Protein AF-A0A955Y363-F1 (afdb_monomer_lite)

Foldseek 3Di:
DDDDPPDPDDDDDDPDPPDDDPDDPPPDPPPPVPPPDDDDDDDDDDDPPPPPPPPPDPCVVVVVVVVVVVVVVVVVVVVVVVVVVVVVVVVPPPPPFAKEFEAEVVFQKFKDFPRHTPDGPRDIDGDDPPDDPFGKIWTDDPQFDIDIDTRRDSHYYDYYYTHGDDPDPDPDPPPPPPDPDPDPPDPDDPDPDDDDDDDDPDPDPPPDPDPDDDPDPDDDDDPDPDDDDDDDDDPDDDDDDDDPPDDPPDDDDPDDDD

Radius of gyration: 44.75 Å; chains: 1; bounding box: 80×92×117 Å

Structure (mmCIF, N/CA/C/O backbone):
data_AF-A0A955Y363-F1
#
_entry.id   AF-A0A955Y363-F1
#
loop_
_atom_site.group_PDB
_atom_site.id
_atom_site.type_symbol
_atom_site.label_atom_id
_atom_site.label_alt_id
_atom_site.label_comp_id
_atom_site.label_asym_id
_atom_site.label_entity_id
_atom_site.label_seq_id
_atom_site.pdbx_PDB_ins_code
_atom_site.Cartn_x
_atom_site.Cartn_y
_atom_site.Cartn_z
_atom_site.occupancy
_atom_site.B_iso_or_equiv
_atom_site.auth_seq_id
_atom_site.auth_comp_id
_atom_site.auth_asym_id
_atom_site.auth_atom_id
_atom_site.pdbx_PDB_model_num
ATOM 1 N N . MET A 1 1 ? 12.695 39.733 -41.093 1.00 43.22 1 MET A N 1
ATOM 2 C CA . MET A 1 1 ? 11.699 39.152 -40.168 1.00 43.22 1 MET A CA 1
ATOM 3 C C . MET A 1 1 ? 10.411 38.994 -40.954 1.00 43.22 1 MET A C 1
ATOM 5 O O . MET A 1 1 ? 9.952 39.989 -41.497 1.00 43.22 1 MET A O 1
ATOM 9 N N . LYS A 1 2 ? 9.918 37.766 -41.151 1.00 36.78 2 LYS A N 1
ATOM 10 C CA . LYS A 1 2 ? 8.713 37.507 -41.955 1.00 36.78 2 LYS A CA 1
ATOM 11 C C . LYS A 1 2 ? 7.567 37.151 -41.005 1.00 36.78 2 LYS A C 1
ATOM 13 O O . LYS A 1 2 ? 7.695 36.194 -40.253 1.00 36.78 2 LYS A O 1
ATOM 18 N N . GLN A 1 3 ? 6.510 37.961 -41.006 1.00 39.28 3 GLN A N 1
ATOM 19 C CA . GLN A 1 3 ? 5.263 37.705 -40.279 1.00 39.28 3 GLN A CA 1
ATOM 20 C C . GLN A 1 3 ? 4.376 36.772 -41.107 1.00 39.28 3 GLN A C 1
ATOM 22 O O . GLN A 1 3 ? 4.271 36.944 -42.322 1.00 39.28 3 GLN A O 1
ATOM 27 N N . CYS A 1 4 ? 3.745 35.798 -40.453 1.00 44.41 4 CYS A N 1
ATOM 28 C CA . CYS A 1 4 ? 2.703 34.984 -41.067 1.00 44.41 4 CYS A CA 1
ATOM 29 C C . CYS A 1 4 ? 1.380 35.778 -41.021 1.00 44.41 4 CYS A C 1
ATOM 31 O O . CYS A 1 4 ? 0.991 36.204 -39.936 1.00 44.41 4 CYS A O 1
ATOM 33 N N . PRO A 1 5 ? 0.688 36.017 -42.149 1.00 51.94 5 PRO A N 1
ATOM 34 C CA . PRO A 1 5 ? -0.455 36.937 -42.205 1.00 51.94 5 PRO A CA 1
ATOM 35 C C . PRO A 1 5 ? -1.762 36.391 -41.601 1.00 51.94 5 PRO A C 1
ATOM 37 O O . PRO A 1 5 ? -2.770 37.089 -41.629 1.00 51.94 5 PRO A O 1
ATOM 40 N N . GLN A 1 6 ? -1.778 35.160 -41.085 1.00 49.53 6 GLN A N 1
ATOM 41 C CA . GLN A 1 6 ? -3.004 34.499 -40.613 1.00 49.53 6 GLN A CA 1
ATOM 42 C C . GLN A 1 6 ? -3.072 34.276 -39.098 1.00 49.53 6 GLN A C 1
ATOM 44 O O . GLN A 1 6 ? -4.169 34.100 -38.578 1.00 49.53 6 GLN A O 1
ATOM 49 N N . CYS A 1 7 ? -1.951 34.327 -38.375 1.00 51.06 7 CYS A N 1
ATOM 50 C CA . CYS A 1 7 ? -1.932 34.042 -36.940 1.00 51.06 7 CYS A CA 1
ATOM 51 C C . CYS A 1 7 ? -1.104 35.109 -36.224 1.00 51.06 7 CYS A C 1
ATOM 53 O O . CYS A 1 7 ? 0.125 35.116 -36.293 1.00 51.06 7 CYS A O 1
ATOM 55 N N . GLU A 1 8 ? -1.785 36.033 -35.554 1.00 46.38 8 GLU A N 1
ATOM 56 C CA . GLU A 1 8 ? -1.185 37.150 -34.822 1.00 46.38 8 GLU A CA 1
ATOM 57 C C . GLU A 1 8 ? -0.722 36.711 -33.419 1.00 46.38 8 GLU A C 1
ATOM 59 O O . GLU A 1 8 ? -1.067 37.311 -32.405 1.00 46.38 8 GLU A O 1
ATOM 64 N N . THR A 1 9 ? 0.058 35.629 -33.337 1.00 46.31 9 THR A N 1
ATOM 65 C CA . THR A 1 9 ? 0.699 35.191 -32.091 1.00 46.31 9 THR A CA 1
ATOM 66 C C . THR A 1 9 ? 2.200 35.007 -32.283 1.00 46.31 9 THR A C 1
ATOM 68 O O . THR A 1 9 ? 2.695 34.421 -33.246 1.00 46.31 9 THR A O 1
ATOM 71 N N . ARG A 1 10 ? 2.945 35.611 -31.356 1.00 47.25 10 ARG A N 1
ATOM 72 C CA . ARG A 1 10 ? 4.405 35.684 -31.328 1.00 47.25 10 ARG A CA 1
ATOM 73 C C . ARG A 1 10 ? 4.937 34.350 -30.791 1.00 47.25 10 ARG A C 1
ATOM 75 O O . ARG A 1 10 ? 4.657 34.016 -29.648 1.00 47.25 10 ARG A O 1
ATOM 82 N N . TYR A 1 11 ? 5.674 33.597 -31.604 1.00 46.88 11 TYR A N 1
ATOM 83 C CA . TYR A 1 11 ? 6.288 32.336 -31.180 1.00 46.88 11 TYR A CA 1
ATOM 84 C C . TYR A 1 11 ? 7.605 32.609 -30.441 1.00 46.88 11 TYR A C 1
ATOM 86 O O . TYR A 1 11 ? 8.626 32.873 -31.074 1.00 46.88 11 TYR A O 1
ATOM 94 N N . GLU A 1 12 ? 7.579 32.529 -29.114 1.00 45.22 12 GLU A N 1
ATOM 95 C CA . GLU A 1 12 ? 8.715 32.032 -28.334 1.00 45.22 12 GLU A CA 1
ATOM 96 C C . GLU A 1 12 ? 8.329 30.608 -27.885 1.00 45.22 12 GLU A C 1
ATOM 98 O O . GLU A 1 12 ? 7.291 30.396 -27.266 1.00 45.22 12 GLU A O 1
ATOM 103 N N . ASP A 1 13 ? 9.138 29.631 -28.293 1.00 46.81 13 ASP A N 1
ATOM 104 C CA . ASP A 1 13 ? 9.328 28.325 -27.641 1.00 46.81 13 ASP A CA 1
ATOM 105 C C . ASP A 1 13 ? 8.435 27.099 -27.911 1.00 46.81 13 ASP A C 1
ATOM 107 O O . ASP A 1 13 ? 8.682 26.058 -27.302 1.00 46.81 13 ASP A O 1
ATOM 111 N N . HIS A 1 14 ? 7.535 27.078 -28.900 1.00 43.09 14 HIS A N 1
ATOM 112 C CA . HIS A 1 14 ? 6.888 25.810 -29.303 1.00 43.09 14 HIS A CA 1
ATOM 113 C C . HIS A 1 14 ? 6.938 25.552 -30.813 1.00 43.09 14 HIS A C 1
ATOM 115 O O . HIS A 1 14 ? 6.124 26.062 -31.576 1.00 43.09 14 HIS A O 1
ATOM 121 N N . VAL A 1 15 ? 7.910 24.735 -31.237 1.00 46.06 15 VAL A N 1
ATOM 122 C CA . VAL A 1 15 ? 8.097 24.278 -32.630 1.00 46.06 15 VAL A CA 1
ATOM 123 C C . VAL A 1 15 ? 7.301 22.998 -32.942 1.00 46.06 15 VAL A C 1
ATOM 125 O O . VAL A 1 15 ? 7.126 22.662 -34.107 1.00 46.06 15 VAL A O 1
ATOM 128 N N . ASP A 1 16 ? 6.721 22.325 -31.946 1.00 47.22 16 ASP A N 1
ATOM 129 C CA . ASP A 1 16 ? 6.222 20.954 -32.141 1.00 47.22 16 ASP A CA 1
ATOM 130 C C . ASP A 1 16 ? 4.707 20.814 -32.368 1.00 47.22 16 ASP A C 1
ATOM 132 O O . ASP A 1 16 ? 4.195 19.698 -32.412 1.00 47.22 16 ASP A O 1
ATOM 136 N N . THR A 1 17 ? 3.964 21.907 -32.573 1.00 47.75 17 THR A N 1
ATOM 137 C CA . THR A 1 17 ? 2.488 21.839 -32.662 1.00 47.75 17 THR A CA 1
ATOM 138 C C . THR A 1 17 ? 1.889 22.411 -33.943 1.00 47.75 17 THR A C 1
ATOM 140 O O . THR A 1 17 ? 0.816 23.003 -33.911 1.00 47.75 17 THR A O 1
ATOM 143 N N . CYS A 1 18 ? 2.543 22.193 -35.086 1.00 46.34 18 CYS A N 1
ATOM 144 C CA . CYS A 1 18 ? 1.942 22.418 -36.408 1.00 46.34 18 CYS A CA 1
ATOM 145 C C . CYS A 1 18 ? 2.309 21.303 -37.403 1.00 46.34 18 CYS A C 1
ATOM 147 O O . CYS A 1 18 ? 2.864 21.581 -38.460 1.00 46.34 18 CYS A O 1
ATOM 149 N N . ILE A 1 19 ? 2.009 20.039 -37.085 1.00 48.97 19 ILE A N 1
ATOM 150 C CA . ILE A 1 19 ? 1.915 18.968 -38.095 1.00 48.97 19 ILE A CA 1
ATOM 151 C C . ILE A 1 19 ? 0.736 18.060 -37.719 1.00 48.97 19 ILE A C 1
ATOM 153 O O . ILE A 1 19 ? 0.913 16.980 -37.166 1.00 48.97 19 ILE A O 1
ATOM 157 N N . ALA A 1 20 ? -0.487 18.532 -37.957 1.00 45.97 20 ALA A N 1
ATOM 158 C CA . ALA A 1 20 ? -1.689 17.695 -37.868 1.00 45.97 20 ALA A CA 1
ATOM 159 C C . ALA A 1 20 ? -2.668 17.889 -39.035 1.00 45.97 20 ALA A C 1
ATOM 161 O O . ALA A 1 20 ? -3.617 17.123 -39.145 1.00 45.97 20 ALA A O 1
ATOM 162 N N . ASP A 1 21 ? -2.402 18.820 -39.951 1.00 46.28 21 ASP A N 1
ATOM 163 C CA . ASP A 1 21 ? -3.179 18.957 -41.177 1.00 46.28 21 ASP A CA 1
ATOM 164 C C . ASP A 1 21 ? -2.267 18.606 -42.350 1.00 46.28 21 ASP A C 1
ATOM 166 O O . ASP A 1 21 ? -1.268 19.278 -42.597 1.00 46.28 21 ASP A O 1
ATOM 170 N N . GLY A 1 22 ? -2.561 17.486 -43.011 1.00 50.38 22 GLY A N 1
ATOM 171 C CA . GLY A 1 22 ? -1.780 16.900 -44.102 1.00 50.38 22 GLY A CA 1
ATOM 172 C C . GLY A 1 22 ? -1.739 17.757 -45.367 1.00 50.38 22 GLY A C 1
ATOM 173 O O . GLY A 1 22 ? -2.283 17.372 -46.398 1.00 50.38 22 GLY A O 1
ATOM 174 N N . THR A 1 23 ? -1.084 18.910 -45.301 1.00 50.12 23 THR A N 1
ATOM 175 C CA . THR A 1 23 ? -0.714 19.717 -46.463 1.00 50.12 23 THR A CA 1
ATOM 176 C C . THR A 1 23 ? 0.724 19.415 -46.862 1.00 50.12 23 THR A C 1
ATOM 178 O O . THR A 1 23 ? 1.662 19.759 -46.142 1.00 50.12 23 THR A O 1
ATOM 181 N N . ASP A 1 24 ? 0.868 18.774 -48.023 1.00 43.28 24 ASP A N 1
ATOM 182 C CA . ASP A 1 24 ? 2.128 18.566 -48.735 1.00 43.28 24 ASP A CA 1
ATOM 183 C C . ASP A 1 24 ? 2.907 19.879 -48.880 1.00 43.28 24 ASP A C 1
ATOM 185 O O . ASP A 1 24 ? 2.405 20.883 -49.391 1.00 43.28 24 ASP A O 1
ATOM 189 N N . LEU A 1 25 ? 4.169 19.860 -48.449 1.00 47.31 25 LEU A N 1
ATOM 190 C CA . LEU A 1 25 ? 5.082 21.004 -48.491 1.00 47.31 25 LEU A CA 1
ATOM 191 C C . LEU A 1 25 ? 5.843 21.129 -49.827 1.00 47.31 25 LEU A C 1
ATOM 193 O O . LEU A 1 25 ? 6.859 21.818 -49.881 1.00 47.31 25 LEU A O 1
ATOM 197 N N . ASP A 1 26 ? 5.363 20.498 -50.902 1.00 47.62 26 ASP A N 1
ATOM 198 C CA . ASP A 1 26 ? 6.110 20.370 -52.165 1.00 47.62 26 ASP A CA 1
ATOM 199 C C . ASP A 1 26 ? 5.823 21.459 -53.219 1.00 47.62 26 ASP A C 1
ATOM 201 O O . ASP A 1 26 ? 6.418 21.445 -54.292 1.00 47.62 26 ASP A O 1
ATOM 205 N N . THR A 1 27 ? 4.963 22.453 -52.954 1.00 47.44 27 THR A N 1
ATOM 206 C CA . THR A 1 27 ? 4.534 23.404 -54.013 1.00 47.44 27 THR A CA 1
ATOM 207 C C . THR A 1 27 ? 4.838 24.889 -53.796 1.00 47.44 27 THR A C 1
ATOM 209 O O . THR A 1 27 ? 4.458 25.703 -54.635 1.00 47.44 27 THR A O 1
ATOM 212 N N . ILE A 1 28 ? 5.536 25.302 -52.730 1.00 49.06 28 ILE A N 1
ATOM 213 C CA . ILE A 1 28 ? 5.734 26.748 -52.449 1.00 49.06 28 ILE A CA 1
ATOM 214 C C . ILE A 1 28 ? 7.087 27.302 -52.945 1.00 49.06 28 ILE A C 1
ATOM 216 O O . ILE A 1 28 ? 7.311 28.513 -52.914 1.00 49.06 28 ILE A O 1
ATOM 220 N N . THR A 1 29 ? 7.990 26.479 -53.486 1.00 48.75 29 THR A N 1
ATOM 221 C CA . THR A 1 29 ? 9.324 26.964 -53.898 1.00 48.75 29 THR A CA 1
ATOM 222 C C . THR A 1 29 ? 9.443 27.417 -55.358 1.00 48.75 29 THR A C 1
ATOM 224 O O . THR A 1 29 ? 10.392 28.135 -55.665 1.00 48.75 29 THR A O 1
ATOM 227 N N . ASP A 1 30 ? 8.478 27.120 -56.237 1.00 47.44 30 ASP A N 1
ATOM 228 C CA . ASP A 1 30 ? 8.655 27.358 -57.684 1.00 47.44 30 ASP A CA 1
ATOM 229 C C . ASP A 1 30 ? 8.065 28.666 -58.244 1.00 47.44 30 ASP A C 1
ATOM 231 O O . ASP A 1 30 ? 8.435 29.084 -59.341 1.00 47.44 30 ASP A O 1
ATOM 235 N N . GLN A 1 31 ? 7.202 29.392 -57.522 1.00 48.69 31 GLN A N 1
ATOM 236 C CA . GLN A 1 31 ? 6.553 30.583 -58.106 1.00 48.69 31 GLN A CA 1
ATOM 237 C C . GLN A 1 31 ? 7.265 31.924 -57.882 1.00 48.69 31 GLN A C 1
ATOM 239 O O . GLN A 1 31 ? 6.935 32.899 -58.557 1.00 48.69 31 GLN A O 1
ATOM 244 N N . THR A 1 32 ? 8.267 32.020 -57.003 1.00 49.44 32 THR A N 1
ATOM 245 C CA . THR A 1 32 ? 8.933 33.319 -56.743 1.00 49.44 32 THR A CA 1
ATOM 246 C C . THR A 1 32 ? 10.187 33.578 -57.579 1.00 49.44 32 THR A C 1
ATOM 248 O O . THR A 1 32 ? 10.717 34.687 -57.535 1.00 49.44 32 THR A O 1
ATOM 251 N N . LEU A 1 33 ? 10.620 32.627 -58.415 1.00 49.22 33 LEU A N 1
ATOM 252 C CA . LEU A 1 33 ? 11.769 32.816 -59.313 1.00 49.22 33 LEU A CA 1
ATOM 253 C C . LEU A 1 33 ? 11.409 33.253 -60.745 1.00 49.22 33 LEU A C 1
ATOM 255 O O . LEU A 1 33 ? 12.308 33.546 -61.529 1.00 49.22 33 LEU A O 1
ATOM 259 N N . ALA A 1 34 ? 10.122 33.379 -61.084 1.00 48.97 34 ALA A N 1
ATOM 260 C CA . ALA A 1 34 ? 9.687 33.719 -62.443 1.00 48.97 34 ALA A CA 1
ATOM 261 C C . ALA A 1 34 ? 9.553 35.232 -62.741 1.00 48.97 34 ALA A C 1
ATOM 263 O O . ALA A 1 34 ? 9.206 35.591 -63.861 1.00 48.97 34 ALA A O 1
ATOM 264 N N . MET A 1 35 ? 9.832 36.141 -61.792 1.00 50.31 35 MET A N 1
ATOM 265 C CA . MET A 1 35 ? 9.660 37.596 -62.011 1.00 50.31 35 MET A CA 1
ATOM 266 C C . MET A 1 35 ? 10.953 38.419 -62.108 1.00 50.31 35 MET A C 1
ATOM 268 O O . MET A 1 35 ? 10.894 39.643 -62.199 1.00 50.31 35 MET A O 1
ATOM 272 N N . ALA A 1 36 ? 12.129 37.794 -62.152 1.00 50.06 36 ALA A N 1
ATOM 273 C CA . ALA A 1 36 ? 13.398 38.518 -62.255 1.00 50.06 36 ALA A CA 1
ATOM 274 C C . ALA A 1 36 ? 14.079 38.299 -63.613 1.00 50.06 36 ALA A C 1
ATOM 276 O O . ALA A 1 36 ? 15.194 37.793 -63.679 1.00 50.06 36 ALA A O 1
ATOM 277 N N . THR A 1 37 ? 13.420 38.644 -64.723 1.00 53.06 37 THR A N 1
ATOM 278 C CA . THR A 1 37 ? 14.100 38.713 -66.032 1.00 53.06 37 THR A CA 1
ATOM 279 C C . THR A 1 37 ? 13.376 39.633 -67.016 1.00 53.06 37 THR A C 1
ATOM 281 O O . THR A 1 37 ? 12.731 39.186 -67.952 1.00 53.06 37 THR A O 1
ATOM 284 N N . SER A 1 38 ? 13.544 40.948 -66.862 1.00 54.25 38 SER A N 1
ATOM 285 C CA . SER A 1 38 ? 13.718 41.826 -68.028 1.00 54.25 38 SER A CA 1
ATOM 28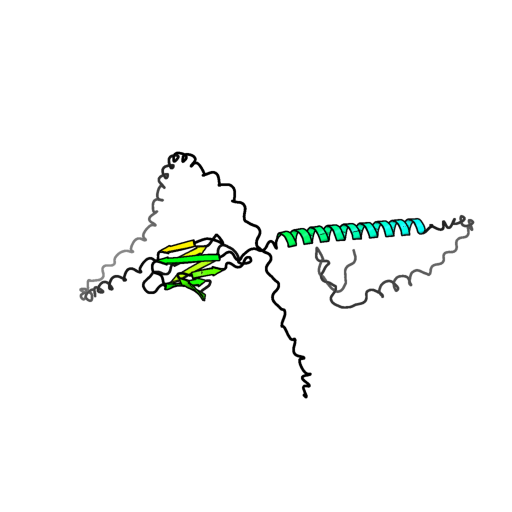6 C C . SER A 1 38 ? 14.265 43.188 -67.606 1.00 54.25 38 SER A C 1
ATOM 288 O O . SER A 1 38 ? 13.524 44.073 -67.186 1.00 54.25 38 SER A O 1
ATOM 290 N N . THR A 1 39 ? 15.571 43.386 -67.748 1.00 51.41 39 THR A N 1
ATOM 291 C CA . THR A 1 39 ? 16.111 44.684 -68.179 1.00 51.41 39 THR A CA 1
ATOM 292 C C . THR A 1 39 ? 17.527 44.467 -68.687 1.00 51.41 39 THR A C 1
ATOM 294 O O . THR A 1 39 ? 18.498 44.381 -67.943 1.00 51.41 39 THR A O 1
ATOM 297 N N . ALA A 1 40 ? 17.602 44.304 -70.004 1.00 54.50 40 ALA A N 1
ATOM 298 C CA . ALA A 1 40 ? 18.827 44.331 -70.771 1.00 54.50 40 ALA A CA 1
ATOM 299 C C . ALA A 1 40 ? 19.417 45.747 -70.729 1.00 54.50 40 ALA A C 1
ATOM 301 O O . ALA A 1 40 ? 18.767 46.703 -71.148 1.00 54.50 40 ALA A O 1
ATOM 302 N N . VAL A 1 41 ? 20.658 45.869 -70.265 1.00 50.56 41 VAL A N 1
ATOM 303 C CA . VAL A 1 41 ? 21.500 47.040 -70.521 1.00 50.56 41 VAL A CA 1
ATOM 304 C C . VAL A 1 41 ? 22.742 46.552 -71.252 1.00 50.56 41 VAL A C 1
ATOM 306 O O . VAL A 1 41 ? 23.590 45.851 -70.704 1.00 50.56 41 VAL A O 1
ATOM 309 N N . SER A 1 42 ? 22.790 46.904 -72.534 1.00 52.19 42 SER A N 1
ATOM 310 C CA . SER A 1 42 ? 23.930 46.747 -73.428 1.00 52.19 42 SER A CA 1
ATOM 311 C C . SER A 1 42 ? 25.115 47.575 -72.940 1.00 52.19 42 SER A C 1
ATOM 313 O O . SER A 1 42 ? 25.007 48.790 -72.793 1.00 52.19 42 SER A O 1
ATOM 315 N N . GLY A 1 43 ? 26.265 46.927 -72.772 1.00 43.53 43 GLY A N 1
ATOM 316 C CA . GLY A 1 43 ? 27.558 47.574 -72.564 1.00 43.53 43 GLY A CA 1
ATOM 317 C C . GLY A 1 43 ? 28.655 46.794 -73.300 1.00 43.53 43 GLY A C 1
ATOM 318 O O . GLY A 1 43 ? 28.756 45.581 -73.104 1.00 43.53 43 GLY A O 1
ATOM 319 N N . PRO A 1 44 ? 29.458 47.430 -74.173 1.00 58.50 44 PRO A N 1
ATOM 320 C CA . PRO A 1 44 ? 30.454 46.743 -74.978 1.00 58.50 44 PRO A CA 1
ATOM 321 C C . PRO A 1 44 ? 31.798 46.704 -74.245 1.00 58.50 44 PRO A C 1
ATOM 323 O O . PRO A 1 44 ? 32.505 47.699 -74.179 1.00 58.50 44 PRO A O 1
ATOM 326 N N . HIS A 1 45 ? 32.186 45.534 -73.744 1.00 53.28 45 HIS A N 1
ATOM 327 C CA . HIS A 1 45 ? 33.589 45.117 -73.716 1.00 53.28 45 HIS A CA 1
ATOM 328 C C . HIS A 1 45 ? 33.649 43.601 -73.529 1.00 53.28 45 HIS A C 1
ATOM 330 O O . HIS A 1 45 ? 33.510 43.069 -72.432 1.00 53.28 45 HIS A O 1
ATOM 336 N N . ARG A 1 46 ? 33.826 42.888 -74.648 1.00 50.09 46 ARG A N 1
ATOM 337 C CA . ARG A 1 46 ? 34.114 41.451 -74.655 1.00 50.09 46 ARG A CA 1
ATOM 338 C C . ARG A 1 46 ? 35.507 41.227 -74.073 1.00 50.09 46 ARG A C 1
ATOM 340 O O . ARG A 1 46 ? 36.500 41.290 -74.791 1.00 50.09 46 ARG A O 1
ATOM 347 N N . GLN A 1 47 ? 35.559 40.953 -72.778 1.00 64.69 47 GLN A N 1
ATOM 348 C CA . GLN A 1 47 ? 36.679 40.264 -72.157 1.00 64.69 47 GLN A CA 1
ATOM 349 C C . GLN A 1 47 ? 36.443 38.756 -72.365 1.00 64.69 47 GLN A C 1
ATOM 351 O O . GLN A 1 47 ? 35.327 38.291 -72.111 1.00 64.69 47 GLN A O 1
ATOM 356 N N . PRO A 1 48 ? 37.409 37.990 -72.905 1.00 61.56 48 PRO A N 1
ATOM 357 C CA . PRO A 1 48 ? 37.229 36.555 -73.095 1.00 61.56 48 PRO A CA 1
ATOM 358 C C . PRO A 1 48 ? 36.946 35.911 -71.730 1.00 61.56 48 PRO A C 1
ATOM 360 O O . PRO A 1 48 ? 37.649 36.227 -70.765 1.00 61.56 48 PRO A O 1
ATOM 363 N N . PRO A 1 49 ? 35.908 35.062 -71.615 1.00 63.25 49 PRO A N 1
ATOM 364 C CA . PRO A 1 49 ? 35.554 34.458 -70.342 1.00 63.25 49 PRO A CA 1
ATOM 365 C C . PRO A 1 49 ? 36.760 33.668 -69.816 1.00 63.25 49 PRO A C 1
ATOM 367 O O . PRO A 1 49 ? 37.375 32.924 -70.590 1.00 63.25 49 PRO A O 1
ATOM 370 N N . PRO A 1 50 ? 37.135 33.823 -68.532 1.00 67.44 50 PRO A N 1
ATOM 371 C CA . PRO A 1 50 ? 38.185 33.004 -67.951 1.00 67.44 50 PRO A CA 1
ATOM 372 C C . PRO A 1 50 ? 37.774 31.543 -68.110 1.00 67.44 50 PRO A C 1
ATOM 374 O O . PRO A 1 50 ? 36.626 31.188 -67.839 1.00 67.44 50 PRO A O 1
ATOM 377 N N . ALA A 1 51 ? 38.694 30.709 -68.594 1.00 65.94 51 ALA A N 1
ATOM 378 C CA . ALA A 1 51 ? 38.466 29.283 -68.755 1.00 65.94 51 ALA A CA 1
ATOM 379 C C . ALA A 1 51 ? 37.994 28.706 -67.414 1.00 65.94 51 ALA A C 1
ATOM 381 O O . ALA A 1 51 ? 38.774 28.568 -66.469 1.00 65.94 51 ALA A O 1
ATOM 382 N N . VAL A 1 52 ? 36.695 28.420 -67.317 1.00 67.81 52 VAL A N 1
ATOM 383 C CA . VAL A 1 52 ? 36.098 27.801 -66.140 1.00 67.81 52 VAL A CA 1
ATOM 384 C C . VAL A 1 52 ? 36.607 26.371 -66.126 1.00 67.81 52 VAL A C 1
ATOM 386 O O . VAL A 1 52 ? 36.110 25.500 -66.839 1.00 67.81 52 VAL A O 1
ATOM 389 N N . VAL A 1 53 ? 37.660 26.138 -65.346 1.00 67.88 53 VAL A N 1
ATOM 390 C CA . VAL A 1 53 ? 38.147 24.795 -65.057 1.00 67.88 53 VAL A CA 1
ATOM 391 C C . VAL A 1 53 ? 37.065 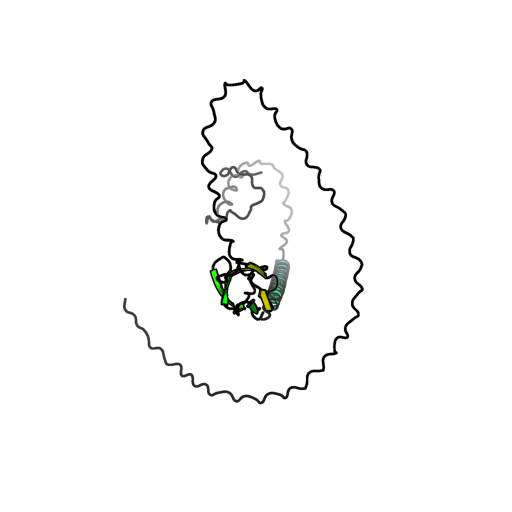24.119 -64.226 1.00 67.88 53 VAL A C 1
ATOM 393 O O . VAL A 1 53 ? 37.006 24.275 -63.006 1.00 67.88 53 VAL A O 1
ATOM 396 N N . VAL A 1 54 ? 36.175 23.391 -64.901 1.00 68.25 54 VAL A N 1
ATOM 397 C CA . VAL A 1 54 ? 35.179 22.525 -64.271 1.00 68.25 54 VAL A CA 1
ATOM 398 C C . VAL A 1 54 ? 35.947 21.402 -63.582 1.00 68.25 54 VAL A C 1
ATOM 400 O O . VAL A 1 54 ? 36.250 20.364 -64.173 1.00 68.25 54 VAL A O 1
ATOM 403 N N . ARG A 1 55 ? 36.323 21.623 -62.320 1.00 68.94 55 ARG A N 1
ATOM 404 C CA . ARG A 1 55 ? 36.830 20.555 -61.463 1.00 68.94 55 ARG A CA 1
ATOM 405 C C . ARG A 1 55 ? 35.677 19.582 -61.260 1.00 68.94 55 ARG A C 1
ATOM 407 O O . ARG A 1 55 ? 34.773 19.850 -60.474 1.00 68.94 55 ARG A O 1
ATOM 414 N N . ARG A 1 56 ? 35.700 18.458 -61.982 1.00 67.94 56 ARG A N 1
ATOM 415 C CA . ARG A 1 56 ? 34.887 17.285 -61.646 1.00 67.94 56 ARG A CA 1
ATOM 416 C C . ARG A 1 56 ? 35.294 16.865 -60.240 1.00 67.94 56 ARG A C 1
ATOM 418 O O . ARG A 1 56 ? 36.342 16.254 -60.048 1.00 67.94 56 ARG A O 1
ATOM 425 N N . ALA A 1 57 ? 34.506 17.275 -59.253 1.00 77.06 57 ALA A N 1
ATOM 426 C CA . ALA A 1 57 ? 34.644 16.776 -57.903 1.00 77.06 57 ALA A CA 1
ATOM 427 C C . ALA A 1 57 ? 34.398 15.268 -57.971 1.00 77.06 57 ALA A C 1
ATOM 429 O O . ALA A 1 57 ? 33.305 14.837 -58.331 1.00 77.06 57 ALA A O 1
ATOM 430 N N . ASN A 1 58 ? 35.426 14.466 -57.694 1.00 84.31 58 ASN A N 1
ATOM 431 C CA . ASN A 1 58 ? 35.236 13.034 -57.527 1.00 84.31 58 ASN A CA 1
ATOM 432 C C . ASN A 1 58 ? 34.286 12.842 -56.331 1.00 84.31 58 ASN A C 1
ATOM 434 O O . ASN A 1 58 ? 34.630 13.278 -55.231 1.00 84.31 58 ASN A O 1
ATOM 438 N N . PRO A 1 59 ? 33.107 12.219 -56.512 1.00 87.69 59 PRO A N 1
ATOM 439 C CA . PRO A 1 59 ? 32.141 12.030 -55.429 1.00 87.69 59 PRO A CA 1
ATOM 440 C C . PRO A 1 59 ? 32.553 10.894 -54.484 1.00 87.69 59 PRO A C 1
ATOM 442 O O . PRO A 1 59 ? 32.053 10.799 -53.370 1.00 87.69 59 PRO A O 1
ATOM 445 N N . LEU A 1 60 ? 33.498 10.050 -54.911 1.00 91.44 60 LEU A N 1
ATOM 446 C CA . LEU A 1 60 ? 33.987 8.892 -54.167 1.00 91.44 60 LEU A CA 1
ATOM 447 C C . LEU A 1 60 ? 34.380 9.197 -52.701 1.00 91.44 60 LEU A C 1
ATOM 449 O O . LEU A 1 60 ? 33.878 8.503 -51.819 1.00 91.44 60 LEU A O 1
ATOM 453 N N . PRO A 1 61 ? 35.206 10.219 -52.387 1.00 92.00 61 PRO A N 1
ATOM 454 C CA . PRO A 1 61 ? 35.530 10.555 -50.999 1.00 92.00 61 PRO A CA 1
ATOM 455 C C . PRO A 1 61 ? 34.302 10.954 -50.174 1.00 92.00 61 PRO A C 1
ATOM 457 O O . PRO A 1 61 ? 34.204 10.566 -49.016 1.00 92.00 61 PRO A O 1
ATOM 460 N N . TRP A 1 62 ? 33.341 11.672 -50.759 1.00 92.56 62 TRP A N 1
ATOM 461 C CA . TRP A 1 62 ? 32.123 12.079 -50.053 1.00 92.56 62 TRP A CA 1
ATOM 462 C C . TRP A 1 62 ? 31.225 10.890 -49.720 1.00 92.56 62 TRP A C 1
ATOM 464 O O . TRP A 1 62 ? 30.707 10.809 -48.608 1.00 92.56 62 TRP A O 1
ATOM 474 N N . VAL A 1 63 ? 31.099 9.934 -50.644 1.00 95.31 63 VAL A N 1
ATOM 475 C CA . VAL A 1 63 ? 30.336 8.699 -50.414 1.00 95.31 63 VAL A CA 1
ATOM 476 C C . VAL A 1 63 ? 30.972 7.862 -49.303 1.00 95.31 63 VAL A C 1
ATOM 478 O O . VAL A 1 63 ? 30.264 7.378 -48.422 1.00 95.31 63 VAL A O 1
ATOM 481 N N . LEU A 1 64 ? 32.302 7.731 -49.297 1.00 96.12 64 LEU A N 1
ATOM 482 C CA . LEU A 1 64 ? 33.015 6.988 -48.252 1.00 96.12 64 LEU A CA 1
ATOM 483 C C . LEU A 1 64 ? 32.871 7.645 -46.875 1.00 96.12 64 LEU A C 1
ATOM 485 O O . LEU A 1 64 ? 32.617 6.949 -45.894 1.00 96.12 64 LEU A O 1
ATOM 489 N N . VAL A 1 65 ? 32.979 8.974 -46.803 1.00 96.38 65 VAL A N 1
ATOM 490 C CA . VAL A 1 65 ? 32.773 9.722 -45.553 1.00 96.38 65 VAL A CA 1
ATOM 491 C C . VAL A 1 65 ? 31.333 9.572 -45.058 1.00 96.38 65 VAL A C 1
ATOM 493 O O . VAL A 1 65 ? 31.125 9.317 -43.873 1.00 96.38 65 VAL A O 1
ATOM 496 N N . GLY A 1 66 ? 30.344 9.659 -45.953 1.00 96.62 66 GLY A N 1
ATOM 497 C CA . GLY A 1 66 ? 28.934 9.469 -45.606 1.00 96.62 66 GLY A CA 1
ATOM 498 C C . GLY A 1 66 ? 28.638 8.067 -45.066 1.00 96.62 66 GLY A C 1
ATOM 499 O O . GLY A 1 66 ? 28.008 7.932 -44.019 1.00 96.62 66 GLY A O 1
ATOM 500 N N . MET A 1 67 ? 29.153 7.026 -45.727 1.00 97.06 67 MET A N 1
ATOM 501 C CA . MET A 1 67 ? 29.012 5.634 -45.277 1.00 97.06 67 MET A CA 1
ATOM 502 C C . MET A 1 67 ? 29.664 5.397 -43.912 1.00 97.06 67 MET A C 1
ATOM 504 O O . MET A 1 67 ? 29.065 4.754 -43.050 1.00 97.06 67 MET A O 1
ATOM 508 N N . LEU A 1 68 ? 30.866 5.941 -43.692 1.00 97.50 68 LEU A N 1
ATOM 509 C CA . LEU A 1 68 ? 31.567 5.818 -42.414 1.00 97.50 68 LEU A CA 1
ATOM 510 C C . LEU A 1 68 ? 30.787 6.500 -41.278 1.00 97.50 68 LEU A C 1
ATOM 512 O O . LEU A 1 68 ? 30.629 5.918 -40.206 1.00 97.50 68 LEU A O 1
ATOM 516 N N . LEU A 1 69 ? 30.271 7.710 -41.521 1.00 97.81 69 LEU A N 1
ATOM 517 C CA . LEU A 1 69 ? 29.477 8.453 -40.542 1.00 97.81 69 LEU A CA 1
ATOM 518 C C . LEU A 1 69 ? 28.187 7.700 -40.185 1.00 97.81 69 LEU A C 1
ATOM 520 O O . LEU A 1 69 ? 27.852 7.569 -39.010 1.00 97.81 69 LEU A O 1
ATOM 524 N N . PHE A 1 70 ? 27.491 7.165 -41.190 1.00 97.38 70 PHE A N 1
ATOM 525 C CA . PHE A 1 70 ? 26.261 6.401 -40.990 1.00 97.38 70 PHE A CA 1
ATOM 526 C C . PHE A 1 70 ? 26.500 5.127 -40.166 1.00 97.38 70 PHE A C 1
ATOM 528 O O . PHE A 1 70 ? 25.773 4.862 -39.208 1.00 97.38 70 PHE A O 1
ATOM 535 N N . ALA A 1 71 ? 27.555 4.371 -40.483 1.00 97.31 71 ALA A N 1
ATOM 536 C CA . ALA A 1 71 ? 27.928 3.181 -39.721 1.00 97.31 71 ALA A CA 1
ATOM 537 C C . ALA A 1 71 ? 28.252 3.513 -38.253 1.00 97.31 71 ALA A C 1
ATOM 539 O O . ALA A 1 71 ? 27.855 2.776 -37.349 1.00 97.31 71 ALA A O 1
ATOM 540 N N . LEU A 1 72 ? 28.922 4.644 -38.006 1.00 97.81 72 LEU A N 1
ATOM 541 C CA . LEU A 1 72 ? 29.254 5.098 -36.656 1.00 97.81 72 LEU A CA 1
ATOM 542 C C . LEU A 1 72 ? 27.998 5.487 -35.860 1.00 97.81 72 LEU A C 1
ATOM 544 O O . LEU A 1 72 ? 27.870 5.091 -34.703 1.00 97.81 72 LEU A O 1
ATOM 548 N N . LEU A 1 73 ? 27.043 6.189 -36.479 1.00 97.44 73 LEU A N 1
ATOM 549 C CA . LEU A 1 73 ? 25.764 6.529 -35.843 1.00 97.44 73 LEU A CA 1
ATOM 550 C C . LEU A 1 73 ? 24.945 5.281 -35.488 1.00 97.44 73 LEU A C 1
ATOM 552 O O . LEU A 1 73 ? 24.424 5.191 -34.377 1.00 97.44 73 LEU A O 1
ATOM 556 N N . MET A 1 74 ? 24.888 4.296 -36.389 1.00 97.06 74 MET A N 1
ATOM 557 C CA . MET A 1 74 ? 24.223 3.015 -36.125 1.00 97.06 74 MET A CA 1
ATOM 558 C C . MET A 1 74 ? 24.874 2.274 -34.953 1.00 97.06 74 MET A C 1
ATOM 560 O O . MET A 1 74 ? 24.175 1.787 -34.066 1.00 97.06 74 MET A O 1
ATOM 564 N N . PHE A 1 75 ? 26.208 2.232 -34.904 1.00 96.88 75 PHE A N 1
ATOM 565 C CA . PHE A 1 75 ? 26.935 1.592 -33.808 1.00 96.88 75 PHE A CA 1
ATOM 566 C C . PHE A 1 75 ? 26.653 2.271 -32.460 1.00 96.88 75 PHE A C 1
ATOM 568 O O . PHE A 1 75 ? 26.329 1.594 -31.484 1.00 96.88 75 PHE A O 1
ATOM 575 N N . VAL A 1 76 ? 26.699 3.607 -32.409 1.00 96.44 76 VAL A N 1
ATOM 576 C CA . VAL A 1 76 ? 26.366 4.375 -31.198 1.00 96.44 76 VAL A CA 1
ATOM 577 C C . VAL A 1 76 ? 24.915 4.132 -30.772 1.00 96.44 76 VAL A C 1
ATOM 579 O O . VAL A 1 76 ? 24.664 3.908 -29.589 1.00 96.44 76 VAL A O 1
ATOM 582 N N . GLY A 1 77 ? 23.970 4.104 -31.716 1.00 94.38 77 GLY A N 1
ATOM 583 C CA . GLY A 1 77 ? 22.562 3.811 -31.439 1.00 94.38 77 GLY A CA 1
ATOM 584 C C . GLY A 1 77 ? 22.350 2.429 -30.813 1.00 94.38 77 GLY A C 1
ATOM 585 O O . GLY A 1 77 ? 21.664 2.315 -29.799 1.00 94.38 77 GLY A O 1
ATOM 586 N N . VAL A 1 78 ? 22.995 1.391 -31.355 1.00 93.75 78 VAL A N 1
ATOM 587 C CA . VAL A 1 78 ? 22.926 0.025 -30.805 1.00 93.75 78 VAL A CA 1
ATOM 588 C C . VAL A 1 78 ? 23.543 -0.047 -29.407 1.00 93.75 78 VAL A C 1
ATOM 590 O O . VAL A 1 78 ? 22.963 -0.671 -28.520 1.00 93.75 78 VAL A O 1
ATOM 593 N N . VAL A 1 79 ? 24.679 0.617 -29.171 1.00 91.88 79 VAL A N 1
ATOM 594 C CA . VAL A 1 79 ? 25.310 0.665 -27.840 1.00 91.88 79 VAL A CA 1
ATOM 595 C C . VAL A 1 79 ? 24.408 1.373 -26.827 1.00 91.88 79 VAL A C 1
ATOM 597 O O . VAL A 1 79 ? 24.229 0.871 -25.717 1.00 91.88 79 VAL A O 1
ATOM 600 N N . LEU A 1 80 ? 23.792 2.499 -27.198 1.00 89.56 80 LEU A N 1
ATOM 601 C CA . LEU A 1 80 ? 22.849 3.210 -26.329 1.00 89.56 80 LEU A CA 1
ATOM 602 C C . LEU A 1 80 ? 21.612 2.358 -26.020 1.00 89.56 80 LEU A C 1
ATOM 604 O O . LEU A 1 80 ? 21.212 2.282 -24.861 1.00 89.56 80 LEU A O 1
ATOM 608 N N . LEU A 1 81 ? 21.055 1.663 -27.016 1.00 88.12 81 LEU A N 1
ATOM 609 C CA . LEU A 1 81 ? 19.923 0.752 -26.829 1.00 88.12 81 LEU A CA 1
ATOM 610 C C . LEU A 1 81 ? 20.288 -0.461 -25.950 1.00 88.12 81 LEU A C 1
ATOM 612 O O . LEU A 1 81 ? 19.494 -0.904 -25.119 1.00 88.12 81 LEU A O 1
ATOM 616 N N . GLY A 1 82 ? 21.507 -0.985 -26.082 1.00 81.88 82 GLY A N 1
ATOM 617 C CA . GLY A 1 82 ? 22.033 -2.034 -25.205 1.00 81.88 82 GLY A CA 1
ATOM 618 C C . GLY A 1 82 ? 22.195 -1.560 -23.756 1.00 81.88 82 GLY A C 1
ATOM 619 O O . GLY A 1 82 ? 21.845 -2.269 -22.815 1.00 81.88 82 GLY A O 1
ATOM 620 N N . LEU A 1 83 ? 22.671 -0.328 -23.555 1.00 80.31 83 LEU A N 1
ATOM 621 C CA . LEU A 1 83 ? 22.843 0.253 -22.221 1.00 80.31 83 LEU A CA 1
ATOM 622 C C . LEU A 1 83 ? 21.504 0.575 -21.541 1.00 80.31 83 LEU A C 1
ATOM 624 O O . LEU A 1 83 ? 21.391 0.426 -20.321 1.00 80.31 83 LEU A O 1
ATOM 628 N N . THR A 1 84 ? 20.482 0.989 -22.295 1.00 74.69 84 THR A N 1
ATOM 629 C CA . THR A 1 84 ? 19.140 1.224 -21.739 1.00 74.69 84 THR A CA 1
ATOM 630 C C . THR A 1 84 ? 18.443 -0.087 -21.390 1.00 74.69 84 THR A C 1
ATOM 632 O O . THR A 1 84 ? 17.918 -0.215 -20.285 1.00 74.69 84 THR A O 1
ATOM 635 N N . THR A 1 85 ? 18.508 -1.098 -22.259 1.00 66.62 85 THR A N 1
ATOM 636 C CA . THR A 1 85 ? 17.920 -2.423 -21.987 1.00 66.62 85 THR A CA 1
ATOM 637 C C . THR A 1 85 ? 18.592 -3.129 -20.807 1.00 66.62 85 THR A C 1
ATOM 639 O O . THR A 1 85 ? 17.895 -3.715 -19.978 1.00 66.62 85 THR A O 1
ATOM 642 N N . ALA A 1 86 ? 19.913 -2.997 -20.637 1.00 59.94 86 ALA A N 1
ATOM 643 C CA . ALA A 1 86 ? 20.626 -3.561 -19.488 1.00 59.94 86 ALA A CA 1
ATOM 644 C C . ALA A 1 86 ? 20.182 -2.958 -18.141 1.00 59.94 86 ALA A C 1
ATOM 646 O O . ALA A 1 86 ? 20.095 -3.685 -17.148 1.00 59.94 86 ALA A O 1
ATOM 647 N N . ARG A 1 87 ? 19.850 -1.658 -18.091 1.00 57.28 87 ARG A N 1
ATOM 648 C CA . ARG A 1 87 ? 19.296 -1.020 -16.878 1.00 57.28 87 ARG A CA 1
ATOM 649 C C . ARG A 1 87 ? 17.866 -1.472 -16.581 1.00 57.28 87 ARG A C 1
ATOM 651 O O . ARG A 1 87 ? 17.510 -1.649 -15.419 1.00 57.28 87 ARG A O 1
ATOM 658 N N . VAL A 1 88 ? 17.060 -1.714 -17.613 1.00 52.25 88 VAL A N 1
ATOM 659 C CA . VAL A 1 88 ? 15.689 -2.218 -17.431 1.00 52.25 88 VAL A CA 1
ATOM 660 C C . VAL A 1 88 ? 15.708 -3.682 -16.971 1.00 52.25 88 VAL A C 1
ATOM 662 O O . VAL A 1 88 ? 14.994 -4.040 -16.040 1.00 52.25 88 VAL A O 1
ATOM 665 N N . ALA A 1 89 ? 16.599 -4.514 -17.517 1.00 51.03 89 ALA A N 1
ATOM 666 C CA . ALA A 1 89 ? 16.718 -5.920 -17.122 1.00 51.03 89 ALA A CA 1
ATOM 667 C C . ALA A 1 89 ? 17.263 -6.108 -15.693 1.00 51.03 89 ALA A C 1
ATOM 669 O O . ALA A 1 89 ? 16.835 -7.016 -14.988 1.00 51.03 89 ALA A O 1
ATOM 670 N N . SER A 1 90 ? 18.145 -5.221 -15.219 1.00 50.50 90 SER A N 1
ATOM 671 C CA . SER A 1 90 ? 18.607 -5.237 -13.818 1.00 50.50 90 SER A CA 1
ATOM 672 C C . SER A 1 90 ? 17.574 -4.684 -12.822 1.00 50.50 90 SER A C 1
ATOM 674 O O . SER A 1 90 ? 17.725 -4.875 -11.618 1.00 50.50 90 SER A O 1
ATOM 676 N N . SER A 1 91 ? 16.482 -4.089 -13.315 1.00 50.94 91 SER A N 1
ATOM 677 C CA . SER A 1 91 ? 15.304 -3.716 -12.514 1.00 50.94 91 SER A CA 1
ATOM 678 C C . SER A 1 91 ? 14.271 -4.847 -12.412 1.00 50.94 91 SER A C 1
ATOM 680 O O . SER A 1 91 ? 13.431 -4.829 -11.519 1.00 50.94 91 SER A O 1
ATOM 682 N N . ALA A 1 92 ? 14.359 -5.842 -13.301 1.00 48.59 92 ALA A N 1
ATOM 683 C CA . ALA A 1 92 ? 13.503 -7.026 -13.351 1.00 48.59 92 ALA A CA 1
ATOM 684 C C . ALA A 1 92 ? 14.133 -8.237 -12.638 1.00 48.59 92 ALA A C 1
ATOM 686 O O . ALA A 1 92 ? 13.804 -9.384 -12.939 1.00 48.59 92 ALA A O 1
ATOM 687 N N . ALA A 1 93 ? 15.042 -8.002 -11.684 1.00 53.97 93 ALA A N 1
ATOM 688 C CA . ALA A 1 93 ? 15.320 -9.001 -10.664 1.00 53.97 93 ALA A CA 1
ATOM 689 C C . ALA A 1 93 ? 13.986 -9.289 -9.977 1.00 53.97 93 ALA A C 1
ATOM 691 O O . ALA A 1 93 ? 13.420 -8.387 -9.369 1.00 53.97 93 ALA A O 1
ATOM 692 N N . THR A 1 94 ? 13.481 -10.506 -10.165 1.00 50.03 94 THR A N 1
ATOM 693 C CA . THR A 1 94 ? 12.266 -11.098 -9.600 1.00 50.03 94 THR A CA 1
ATOM 694 C C . THR A 1 94 ? 12.043 -10.601 -8.172 1.00 50.03 94 THR A C 1
ATOM 696 O O . THR A 1 94 ? 12.530 -11.196 -7.211 1.00 50.03 94 THR A O 1
ATOM 699 N N . ARG A 1 95 ? 11.364 -9.457 -8.022 1.00 53.75 95 ARG A N 1
ATOM 700 C CA . ARG A 1 95 ? 10.960 -8.947 -6.719 1.00 53.75 95 ARG A CA 1
ATOM 701 C C . ARG A 1 95 ? 9.862 -9.895 -6.289 1.00 53.75 95 ARG A C 1
ATOM 703 O O . ARG A 1 95 ? 8.764 -9.848 -6.840 1.00 53.75 95 ARG A O 1
ATOM 710 N N . LEU A 1 96 ? 10.199 -10.831 -5.402 1.00 60.16 96 LEU A N 1
ATOM 711 C CA . LEU A 1 96 ? 9.166 -11.597 -4.726 1.00 60.16 96 LEU A CA 1
ATOM 712 C C . LEU A 1 96 ? 8.193 -10.582 -4.115 1.00 60.16 96 LEU A C 1
ATOM 714 O O . LEU A 1 96 ? 8.658 -9.561 -3.606 1.00 60.16 96 LEU A O 1
ATOM 718 N N . PRO A 1 97 ? 6.876 -10.814 -4.216 1.00 69.44 97 PRO A N 1
ATOM 719 C CA . PRO A 1 97 ? 5.904 -9.910 -3.630 1.00 69.44 97 PRO A CA 1
ATOM 720 C C . PRO A 1 97 ? 6.224 -9.758 -2.144 1.00 69.44 97 PRO A C 1
ATOM 722 O O . PRO A 1 97 ? 6.215 -10.730 -1.381 1.00 69.44 97 PRO A O 1
ATOM 725 N N . ASP A 1 98 ? 6.555 -8.531 -1.753 1.00 83.75 98 ASP A N 1
ATOM 726 C CA . ASP A 1 98 ? 6.825 -8.204 -0.366 1.00 83.75 98 ASP A CA 1
ATOM 727 C C . ASP A 1 98 ? 5.525 -8.430 0.405 1.00 83.75 98 ASP A C 1
ATOM 729 O O . ASP A 1 98 ? 4.507 -7.778 0.173 1.00 83.75 98 ASP A O 1
ATOM 733 N N . THR A 1 99 ? 5.527 -9.440 1.270 1.00 86.75 99 THR A N 1
ATOM 734 C CA . THR A 1 99 ? 4.353 -9.804 2.059 1.00 86.75 99 THR A CA 1
ATOM 735 C C . THR A 1 99 ? 4.536 -9.257 3.464 1.00 86.75 99 THR A C 1
ATOM 737 O O . THR A 1 99 ? 5.541 -9.544 4.123 1.00 86.75 99 THR A O 1
ATOM 740 N N . PHE A 1 100 ? 3.555 -8.509 3.958 1.00 91.75 100 PHE A N 1
ATOM 741 C CA . PHE A 1 100 ? 3.517 -8.083 5.354 1.00 91.75 100 PHE A CA 1
ATOM 742 C C . PHE A 1 100 ? 2.297 -8.676 6.056 1.00 91.75 100 PHE A C 1
ATOM 744 O O . PHE A 1 100 ? 1.258 -8.934 5.450 1.00 91.75 100 PHE A O 1
ATOM 751 N N . SER A 1 101 ? 2.431 -8.938 7.355 1.00 94.00 101 SER A N 1
ATOM 752 C CA . SER A 1 101 ? 1.364 -9.540 8.161 1.00 94.00 101 SER A CA 1
ATOM 753 C C . SER A 1 101 ? 0.843 -8.558 9.199 1.00 94.00 101 SER A C 1
ATOM 755 O O . SER A 1 101 ? 1.622 -7.964 9.946 1.00 94.00 101 SER A O 1
ATOM 757 N N . ILE A 1 102 ? -0.479 -8.406 9.259 1.00 94.94 102 ILE A N 1
ATOM 758 C CA . ILE A 1 102 ? -1.171 -7.594 10.258 1.00 94.94 102 ILE A CA 1
ATOM 759 C C . ILE A 1 102 ? -1.858 -8.534 11.242 1.00 94.94 102 ILE A C 1
ATOM 761 O O . ILE A 1 102 ? -2.695 -9.367 10.878 1.00 94.94 102 ILE A O 1
ATOM 765 N N . VAL A 1 103 ? -1.523 -8.378 12.519 1.00 96.94 103 VAL A N 1
ATOM 766 C CA . VAL A 1 103 ? -2.148 -9.113 13.619 1.00 96.94 103 VAL A CA 1
ATOM 767 C C . VAL A 1 103 ? -2.685 -8.107 14.625 1.00 96.94 103 VAL A C 1
ATOM 769 O O . VAL A 1 103 ? -1.933 -7.254 15.090 1.00 96.94 103 VAL A O 1
ATOM 772 N N . THR A 1 104 ? -3.961 -8.222 14.990 1.00 96.75 104 THR A N 1
ATOM 773 C CA . THR A 1 104 ? -4.556 -7.392 16.045 1.00 96.75 104 THR A CA 1
ATOM 774 C C . THR A 1 104 ? -4.819 -8.185 17.311 1.00 96.75 104 THR A C 1
ATOM 776 O O . THR A 1 104 ? -4.961 -9.409 17.294 1.00 96.75 104 THR A O 1
ATOM 779 N N . GLU A 1 105 ? -4.907 -7.457 18.414 1.00 95.81 105 GLU A N 1
ATOM 780 C CA . GLU A 1 105 ? -5.319 -7.965 19.714 1.00 95.81 105 GLU A CA 1
ATOM 781 C C . GLU A 1 105 ? -6.455 -7.056 20.223 1.00 95.81 105 GLU A C 1
ATOM 783 O O . GLU A 1 105 ? -6.171 -5.900 20.549 1.00 95.81 105 GLU A O 1
ATOM 788 N N . PRO A 1 106 ? -7.729 -7.516 20.215 1.00 95.56 106 PRO A N 1
ATOM 789 C CA . PRO A 1 106 ? -8.208 -8.864 19.855 1.00 95.56 106 PRO A CA 1
ATOM 790 C C . PRO A 1 106 ? -8.130 -9.190 18.344 1.00 95.56 106 PRO A C 1
ATOM 792 O O . PRO A 1 106 ? -8.077 -8.269 17.523 1.00 95.56 106 PRO A O 1
ATOM 795 N N . PRO A 1 107 ? -8.136 -10.484 17.948 1.00 96.56 107 PRO A N 1
ATOM 796 C CA . PRO A 1 107 ? -8.232 -10.887 16.542 1.00 96.56 107 PRO A CA 1
ATOM 797 C C . PRO A 1 107 ? -9.641 -10.633 15.975 1.00 96.56 107 PRO A C 1
ATOM 799 O O . PRO A 1 107 ? -10.593 -10.433 16.728 1.00 96.56 107 PRO A O 1
ATOM 802 N N . GLY A 1 108 ? -9.787 -10.687 14.649 1.00 96.94 108 GLY A N 1
ATOM 803 C CA . GLY A 1 108 ? -11.071 -10.497 13.964 1.00 96.94 108 GLY A CA 1
ATOM 804 C C . GLY A 1 108 ? -11.377 -9.047 13.583 1.00 96.94 108 GLY A C 1
ATOM 805 O O . GLY A 1 108 ? -12.508 -8.737 13.213 1.00 96.94 108 GLY A O 1
ATOM 806 N N . ALA A 1 109 ? -10.394 -8.151 13.669 1.00 97.75 109 ALA A N 1
ATOM 807 C CA . ALA A 1 109 ? -10.556 -6.766 13.249 1.00 97.75 109 ALA A CA 1
ATOM 808 C C . ALA A 1 109 ? -10.551 -6.660 11.720 1.00 97.75 109 ALA A C 1
ATOM 810 O O . ALA A 1 109 ? -9.791 -7.346 11.034 1.00 97.75 109 ALA A O 1
ATOM 811 N N . ARG A 1 110 ? -11.387 -5.778 11.179 1.00 98.12 110 ARG A N 1
ATOM 812 C CA . ARG A 1 110 ? -11.442 -5.473 9.748 1.00 98.12 110 ARG A CA 1
ATOM 813 C C . ARG A 1 110 ? -10.352 -4.461 9.429 1.00 98.12 110 ARG A C 1
ATOM 815 O O . ARG A 1 110 ? -10.285 -3.413 10.064 1.00 98.12 110 ARG A O 1
ATOM 822 N N . VAL A 1 111 ? -9.515 -4.773 8.448 1.00 97.38 111 VAL A N 1
ATOM 823 C CA . VAL A 1 111 ? -8.502 -3.857 7.918 1.00 97.38 111 VAL A CA 1
ATOM 824 C C . VAL A 1 111 ? -9.069 -3.225 6.658 1.00 97.38 111 VAL A C 1
ATOM 826 O O . VAL A 1 111 ? -9.410 -3.932 5.705 1.00 97.38 111 VAL A O 1
ATOM 829 N N . LEU A 1 112 ? -9.189 -1.903 6.665 1.00 97.88 112 LEU A N 1
ATOM 830 C CA . LEU A 1 112 ? -9.664 -1.108 5.549 1.00 97.88 112 LEU A CA 1
ATOM 831 C C . LEU A 1 112 ? -8.523 -0.283 4.964 1.00 97.88 112 LEU A C 1
ATOM 833 O O . LEU A 1 112 ? -7.707 0.276 5.691 1.00 97.88 112 LEU A O 1
ATOM 837 N N . GLU A 1 113 ? -8.519 -0.151 3.649 1.00 96.19 113 GLU A N 1
ATOM 838 C CA . GLU A 1 113 ? -7.622 0.729 2.914 1.00 96.19 113 GLU A CA 1
ATOM 839 C C . GLU A 1 113 ? -8.477 1.590 1.985 1.00 96.19 113 GLU A C 1
ATOM 841 O O . GLU A 1 113 ? -9.332 1.069 1.266 1.00 96.19 113 GLU A O 1
ATOM 846 N N . HIS A 1 114 ? -8.327 2.915 2.057 1.00 95.00 114 HIS A N 1
ATOM 847 C CA . HIS A 1 114 ? -9.187 3.863 1.329 1.00 95.00 114 HIS A CA 1
ATOM 848 C C . HIS A 1 114 ? -10.701 3.590 1.508 1.00 95.00 114 HIS A C 1
ATOM 850 O O . HIS A 1 114 ? -11.499 3.763 0.589 1.00 95.00 114 HIS A O 1
ATOM 856 N N . GLY A 1 115 ? -11.107 3.114 2.692 1.00 95.38 115 GLY A N 1
ATOM 857 C CA . GLY A 1 115 ? -12.504 2.803 3.021 1.00 95.38 115 GLY A CA 1
ATOM 858 C C . GLY A 1 115 ? -13.024 1.447 2.522 1.00 95.38 115 GLY A C 1
ATOM 859 O O . GLY A 1 115 ? -14.151 1.085 2.854 1.00 95.38 115 GLY A O 1
ATOM 860 N N . SER A 1 116 ? -12.225 0.669 1.787 1.00 97.12 116 SER A N 1
ATOM 861 C CA . SER A 1 116 ? -12.588 -0.686 1.346 1.00 97.12 116 SER A CA 1
ATOM 862 C C . SER A 1 116 ? -11.968 -1.740 2.254 1.00 97.12 116 SER A C 1
ATOM 864 O O . SER A 1 116 ? -10.812 -1.616 2.645 1.00 97.12 116 SER A O 1
ATOM 866 N N . ILE A 1 117 ? -12.720 -2.790 2.593 1.00 97.19 117 ILE A N 1
ATOM 867 C CA . ILE A 1 117 ? -12.192 -3.902 3.396 1.00 97.19 117 ILE A CA 1
ATOM 868 C C . ILE A 1 117 ? -11.188 -4.677 2.546 1.00 97.19 117 ILE A C 1
ATOM 870 O O . ILE A 1 117 ? -11.555 -5.205 1.498 1.00 97.19 117 ILE A O 1
ATOM 874 N N . VAL A 1 118 ? -9.956 -4.792 3.029 1.00 96.50 118 VAL A N 1
ATOM 875 C CA . VAL A 1 118 ? -8.912 -5.579 2.363 1.00 96.50 118 VAL A CA 1
ATOM 876 C C . VAL A 1 118 ? -8.821 -6.972 2.980 1.00 96.50 118 VAL A C 1
ATOM 878 O O . VAL A 1 118 ? -8.775 -7.967 2.265 1.00 96.50 118 VAL A O 1
ATOM 881 N N . CYS A 1 119 ? -8.830 -7.066 4.314 1.00 97.25 119 CYS A N 1
ATOM 882 C CA . CYS A 1 119 ? -8.789 -8.347 5.020 1.00 97.25 119 CYS A CA 1
ATOM 883 C C . CYS A 1 119 ? -9.349 -8.264 6.446 1.00 97.25 119 CYS A C 1
ATOM 885 O O . CYS A 1 119 ? -9.755 -7.205 6.927 1.00 97.25 119 CYS A O 1
ATOM 887 N N . THR A 1 120 ? -9.400 -9.410 7.127 1.00 97.94 120 THR A N 1
ATOM 888 C CA . THR A 1 120 ? -9.732 -9.525 8.554 1.00 97.94 120 THR A CA 1
ATOM 889 C C . THR A 1 120 ? -8.562 -10.170 9.285 1.00 97.94 120 THR A C 1
ATOM 891 O O . THR A 1 120 ? -8.005 -11.156 8.806 1.00 97.94 120 THR A O 1
ATOM 894 N N . THR A 1 121 ? -8.157 -9.603 10.418 1.00 97.25 121 THR A N 1
ATOM 895 C CA . THR A 1 121 ? -6.960 -10.034 11.145 1.00 97.25 121 THR A CA 1
ATOM 896 C C . THR A 1 121 ? -7.162 -11.369 11.881 1.00 97.25 121 THR A C 1
ATOM 898 O O . THR A 1 121 ? -8.243 -11.617 12.421 1.00 97.25 121 THR A O 1
ATOM 901 N N . PRO A 1 122 ? -6.120 -12.218 11.998 1.00 97.12 122 PRO A N 1
ATOM 902 C CA . PRO A 1 122 ? -4.787 -12.061 11.410 1.00 97.12 122 PRO A CA 1
ATOM 903 C C . PRO A 1 122 ? -4.798 -12.303 9.891 1.00 97.12 122 PRO A C 1
ATOM 905 O O . PRO A 1 122 ? -5.320 -13.313 9.431 1.00 97.12 122 PRO A O 1
ATOM 908 N N . CYS A 1 123 ? -4.188 -11.400 9.121 1.00 96.12 123 CYS A N 1
ATOM 909 C CA . CYS A 1 123 ? -4.075 -11.527 7.665 1.00 96.12 123 CYS A CA 1
ATOM 910 C C . CYS A 1 123 ? -2.678 -11.146 7.167 1.00 96.12 123 CYS A C 1
ATOM 912 O O . CYS A 1 123 ? -1.956 -10.383 7.811 1.00 96.12 123 CYS A O 1
ATOM 914 N N . ALA A 1 124 ? -2.307 -11.700 6.014 1.00 94.62 124 ALA A N 1
ATOM 915 C CA . ALA A 1 124 ? -1.139 -11.300 5.245 1.00 94.62 124 ALA A CA 1
ATOM 916 C C . ALA A 1 124 ? -1.613 -10.539 4.006 1.00 94.62 124 ALA A C 1
ATOM 918 O O . ALA A 1 124 ? -2.564 -10.965 3.351 1.00 94.62 124 ALA A O 1
ATOM 919 N N . LEU A 1 125 ? -0.978 -9.407 3.726 1.00 92.75 125 LEU A N 1
ATOM 920 C CA . LEU A 1 125 ? -1.257 -8.575 2.567 1.00 92.75 125 LEU A CA 1
ATOM 921 C C . LEU A 1 125 ? -0.015 -8.544 1.686 1.00 92.75 125 LEU A C 1
ATOM 923 O O . LEU A 1 125 ? 1.100 -8.326 2.165 1.00 92.75 125 LEU A O 1
ATOM 927 N N . GLU A 1 126 ? -0.223 -8.765 0.395 1.00 91.25 126 GLU A N 1
ATOM 928 C CA . GLU A 1 126 ? 0.813 -8.565 -0.608 1.00 91.25 126 GLU A CA 1
ATOM 929 C C . GLU A 1 126 ? 0.938 -7.067 -0.889 1.00 91.25 126 GLU A C 1
ATOM 931 O O . GLU A 1 126 ? -0.053 -6.363 -1.122 1.00 91.25 126 GLU A O 1
ATOM 936 N N . HIS A 1 127 ? 2.165 -6.558 -0.830 1.00 85.31 127 HIS A N 1
ATOM 937 C CA . HIS A 1 127 ? 2.480 -5.205 -1.243 1.00 85.31 127 HIS A CA 1
ATOM 938 C C . HIS A 1 127 ? 2.851 -5.223 -2.732 1.00 85.31 127 HIS A C 1
ATOM 940 O O . HIS A 1 127 ? 3.885 -5.793 -3.092 1.00 85.31 127 HIS A O 1
ATOM 946 N N . PRO A 1 128 ? 2.039 -4.617 -3.619 1.00 82.62 128 PRO A N 1
ATOM 947 C CA . PRO A 1 128 ? 2.417 -4.484 -5.019 1.00 82.62 128 PRO A CA 1
ATOM 948 C C . PRO A 1 128 ? 3.715 -3.682 -5.105 1.00 82.62 128 PRO A C 1
ATOM 950 O O . PRO A 1 128 ? 3.822 -2.638 -4.466 1.00 82.62 128 PRO A O 1
ATOM 953 N N . ALA A 1 129 ? 4.683 -4.129 -5.908 1.00 78.44 129 ALA A N 1
ATOM 954 C CA . ALA A 1 129 ? 5.9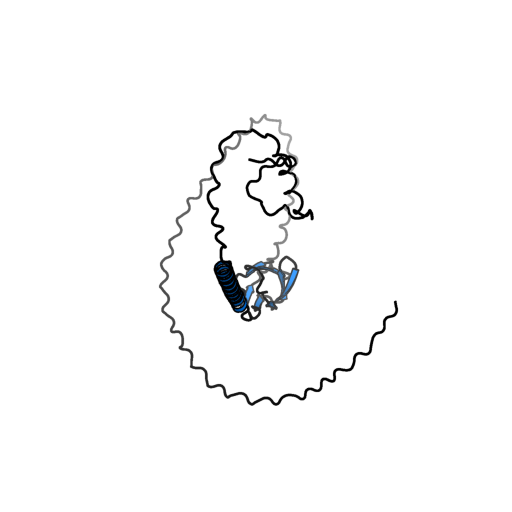74 -3.444 -6.045 1.00 78.44 129 ALA A CA 1
ATOM 955 C C . ALA A 1 129 ? 5.848 -1.989 -6.545 1.00 78.44 129 ALA A C 1
ATOM 957 O O . ALA A 1 129 ? 6.755 -1.187 -6.324 1.00 78.44 129 ALA A O 1
ATOM 958 N N . ASP A 1 130 ? 4.726 -1.670 -7.196 1.00 82.69 130 ASP A N 1
ATOM 959 C CA . ASP A 1 130 ? 4.416 -0.356 -7.761 1.00 82.69 130 ASP A CA 1
ATOM 960 C C . ASP A 1 130 ? 3.562 0.522 -6.827 1.00 82.69 130 ASP A C 1
ATOM 962 O O . ASP A 1 130 ? 3.275 1.676 -7.152 1.00 82.69 130 ASP A O 1
ATOM 966 N N . ALA A 1 131 ? 3.121 -0.001 -5.676 1.00 84.88 131 ALA A N 1
ATOM 967 C CA . ALA A 1 131 ? 2.305 0.766 -4.745 1.00 84.88 131 ALA A CA 1
ATOM 968 C C . ALA A 1 131 ? 3.168 1.800 -3.993 1.00 84.88 131 ALA A C 1
ATOM 970 O O . ALA A 1 131 ? 4.220 1.453 -3.452 1.00 84.88 131 ALA A O 1
ATOM 971 N N . PRO A 1 132 ? 2.742 3.073 -3.917 1.00 86.19 132 PRO A N 1
ATOM 972 C CA . PRO A 1 132 ? 3.493 4.091 -3.196 1.00 86.19 132 PRO A CA 1
ATOM 973 C C . PRO A 1 132 ? 3.473 3.828 -1.683 1.00 86.19 132 PRO A C 1
ATOM 975 O O . PRO A 1 132 ? 2.432 3.518 -1.101 1.00 86.19 132 PRO A O 1
ATOM 978 N N . LEU A 1 133 ? 4.634 3.993 -1.044 1.00 89.88 133 LEU A N 1
ATOM 979 C CA . LEU A 1 133 ? 4.787 4.060 0.410 1.00 89.88 133 LEU A CA 1
ATOM 980 C C . LEU A 1 133 ? 4.865 5.533 0.859 1.00 89.88 133 LEU A C 1
ATOM 982 O O . LEU A 1 133 ? 5.439 6.355 0.138 1.00 89.88 133 LEU A O 1
ATOM 986 N N . PRO A 1 134 ? 4.360 5.878 2.056 1.00 93.19 134 PRO A N 1
ATOM 987 C CA . PRO A 1 134 ? 3.731 4.986 3.030 1.00 93.19 134 PRO A CA 1
ATOM 988 C C . PRO A 1 134 ? 2.240 4.716 2.733 1.00 93.19 134 PRO A C 1
ATOM 990 O O . PRO A 1 134 ? 1.556 5.565 2.165 1.00 93.19 134 PRO A O 1
ATOM 993 N N . ARG A 1 135 ? 1.725 3.547 3.145 1.00 92.81 135 ARG A N 1
ATOM 994 C CA . ARG A 1 135 ? 0.297 3.178 3.007 1.00 92.81 135 ARG A CA 1
ATOM 995 C C . ARG A 1 135 ? -0.442 3.347 4.327 1.00 92.81 135 ARG A C 1
ATOM 997 O O . ARG A 1 135 ? 0.096 3.024 5.384 1.00 92.81 135 ARG A O 1
ATOM 1004 N N . GLU A 1 136 ? -1.677 3.822 4.260 1.00 95.31 136 GLU A N 1
ATOM 1005 C CA . GLU A 1 136 ? -2.524 4.064 5.425 1.00 95.31 136 GLU A CA 1
ATOM 1006 C C . GLU A 1 136 ? -3.643 3.021 5.500 1.00 95.31 136 GLU A C 1
ATOM 1008 O O . GLU A 1 136 ? -4.418 2.842 4.559 1.00 95.31 136 GLU A O 1
ATOM 1013 N N . PHE A 1 137 ? -3.730 2.338 6.637 1.00 96.44 137 PHE A N 1
ATOM 1014 C CA . PHE A 1 137 ? -4.745 1.333 6.921 1.00 96.44 137 PHE A CA 1
ATOM 1015 C C . PHE A 1 137 ? -5.567 1.769 8.123 1.00 96.44 137 PHE A C 1
ATOM 1017 O O . PHE A 1 137 ? -5.023 2.165 9.152 1.00 96.44 137 PHE A O 1
ATOM 1024 N N . ARG A 1 138 ? -6.885 1.642 8.023 1.00 97.56 138 ARG A N 1
ATOM 1025 C CA . ARG A 1 138 ? -7.800 1.847 9.142 1.00 97.56 138 ARG A CA 1
ATOM 1026 C C . ARG A 1 138 ? -8.240 0.493 9.670 1.00 97.56 138 ARG A C 1
ATOM 1028 O O . ARG A 1 138 ? -8.709 -0.344 8.903 1.00 97.56 138 ARG A O 1
ATOM 1035 N N . VAL A 1 139 ? -8.088 0.265 10.964 1.00 97.56 139 VAL A N 1
ATOM 1036 C CA . VAL A 1 139 ? -8.444 -0.996 11.613 1.00 97.56 139 VAL A CA 1
ATOM 1037 C C . VAL A 1 139 ? -9.667 -0.776 12.489 1.00 97.56 139 VAL A C 1
ATOM 1039 O O . VAL A 1 139 ? -9.683 0.114 13.339 1.00 97.56 139 VAL A O 1
ATOM 1042 N N . GLU A 1 140 ? -10.700 -1.587 12.277 1.00 97.69 140 GLU A N 1
ATOM 1043 C CA . GLU A 1 140 ? -11.983 -1.466 12.969 1.00 97.69 140 GLU A CA 1
ATOM 1044 C C . GLU A 1 140 ? -12.397 -2.803 13.589 1.00 97.69 140 GLU A C 1
ATOM 1046 O O . GLU A 1 140 ? -12.409 -3.844 12.928 1.00 97.69 140 GLU A O 1
ATOM 1051 N N . LEU A 1 141 ? -12.787 -2.775 14.863 1.00 97.38 141 LEU A N 1
ATOM 1052 C CA . LEU A 1 141 ? -13.374 -3.913 15.564 1.00 97.38 141 LEU A CA 1
ATOM 1053 C C . LEU A 1 141 ? -14.542 -3.418 16.420 1.00 97.38 141 LEU A C 1
ATOM 1055 O O . LEU A 1 141 ? -14.447 -2.381 17.071 1.00 97.38 141 LEU A O 1
ATOM 1059 N N . ALA A 1 142 ? -15.656 -4.150 16.417 1.00 94.94 142 ALA A N 1
ATOM 1060 C CA . ALA A 1 142 ? -16.839 -3.765 17.182 1.00 94.94 142 ALA A CA 1
ATOM 1061 C C . ALA A 1 142 ? -16.516 -3.662 18.685 1.00 94.94 142 ALA A C 1
ATOM 1063 O O . ALA A 1 142 ? -15.946 -4.586 19.261 1.00 94.94 142 ALA A O 1
ATOM 1064 N N . GLY A 1 143 ? -16.884 -2.538 19.310 1.00 92.88 143 GLY A N 1
ATOM 1065 C CA . GLY A 1 143 ? -16.563 -2.240 20.715 1.00 92.88 143 GLY A CA 1
ATOM 1066 C C . GLY A 1 143 ? -15.163 -1.652 20.953 1.00 92.88 143 GLY A C 1
ATOM 1067 O O . GLY A 1 143 ? -14.816 -1.352 22.094 1.00 92.88 143 GLY A O 1
ATOM 1068 N N . PHE A 1 144 ? -14.365 -1.450 19.900 1.00 95.62 144 PHE A N 1
ATOM 1069 C CA . PHE A 1 144 ? -13.029 -0.851 19.967 1.00 95.62 144 PHE A CA 1
ATOM 1070 C C . PHE A 1 144 ? -12.965 0.441 19.157 1.00 95.62 144 PHE A C 1
ATOM 1072 O O . PHE A 1 144 ? -13.709 0.626 18.191 1.00 95.62 144 PHE A O 1
ATOM 1079 N N . ALA A 1 145 ? -12.105 1.363 19.595 1.00 94.38 145 ALA A N 1
ATOM 1080 C CA . ALA A 1 145 ? -11.918 2.620 18.891 1.00 94.38 145 ALA A CA 1
ATOM 1081 C C . ALA A 1 145 ? -11.231 2.326 17.547 1.00 94.38 145 ALA A C 1
ATOM 1083 O O . ALA A 1 145 ? -10.279 1.541 17.524 1.00 94.38 145 ALA A O 1
ATOM 1084 N N . PRO A 1 146 ? -11.696 2.915 16.431 1.00 95.00 146 PRO A N 1
ATOM 1085 C CA . PRO A 1 146 ? -11.020 2.755 15.154 1.00 95.00 146 PRO A CA 1
ATOM 1086 C C . PRO A 1 146 ? -9.627 3.381 15.239 1.00 95.00 146 PRO A C 1
ATOM 1088 O O . PRO A 1 146 ? -9.481 4.510 15.709 1.00 95.00 146 PRO A O 1
ATOM 1091 N N . GLU A 1 147 ? -8.618 2.662 14.762 1.00 95.75 147 GLU A N 1
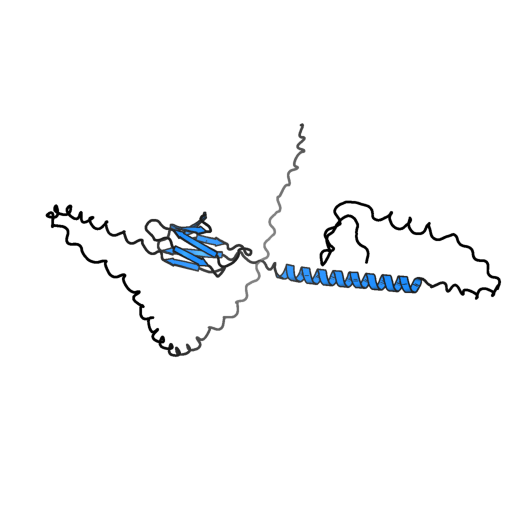ATOM 1092 C CA . GLU A 1 147 ? -7.228 3.111 14.799 1.00 95.75 147 GLU A CA 1
ATOM 1093 C C . GLU A 1 147 ? -6.656 3.150 13.382 1.00 95.75 147 GLU A C 1
ATOM 1095 O O . GLU A 1 147 ? -6.901 2.257 12.567 1.00 95.75 147 GLU A O 1
ATOM 1100 N N . THR A 1 148 ? -5.910 4.207 13.078 1.00 96.31 148 THR A N 1
ATOM 1101 C CA . THR A 1 148 ? -5.237 4.381 11.792 1.00 96.31 148 THR A CA 1
ATOM 1102 C C . THR A 1 148 ? -3.768 4.014 11.949 1.00 96.31 148 THR A C 1
ATOM 1104 O O . THR A 1 148 ? -3.089 4.520 12.840 1.00 96.31 148 THR A O 1
ATOM 1107 N N . TYR A 1 149 ? -3.268 3.155 11.066 1.00 93.25 149 TYR A N 1
ATOM 1108 C CA . TYR A 1 149 ? -1.887 2.699 11.051 1.00 93.25 149 TYR A CA 1
ATOM 1109 C C . TYR A 1 149 ? -1.226 3.008 9.713 1.00 93.25 149 TYR A C 1
ATOM 1111 O O . TYR A 1 149 ? -1.777 2.718 8.650 1.00 93.25 149 TYR A O 1
ATOM 1119 N N . THR A 1 150 ? -0.021 3.567 9.766 1.00 94.62 150 THR A N 1
ATOM 1120 C CA . THR A 1 150 ? 0.757 3.901 8.576 1.00 94.62 150 THR A CA 1
ATOM 1121 C C . THR A 1 150 ? 1.926 2.930 8.435 1.00 94.62 150 THR A C 1
ATOM 1123 O O . THR A 1 150 ? 2.763 2.822 9.330 1.00 94.62 150 THR A O 1
ATOM 1126 N N . ILE A 1 151 ? 1.990 2.227 7.307 1.00 91.00 151 ILE A N 1
ATOM 1127 C CA . ILE A 1 151 ? 3.062 1.285 6.978 1.00 91.00 151 ILE A CA 1
ATOM 1128 C C . ILE A 1 151 ? 4.066 1.985 6.065 1.00 91.00 151 ILE A C 1
ATOM 1130 O O . ILE A 1 151 ? 3.738 2.355 4.937 1.00 91.00 151 ILE A O 1
ATOM 1134 N N . SER A 1 152 ? 5.289 2.169 6.560 1.00 90.88 152 SER A N 1
ATOM 1135 C CA . SER A 1 152 ? 6.410 2.765 5.820 1.00 90.88 152 SER A CA 1
ATOM 1136 C C . SER A 1 152 ? 7.345 1.739 5.177 1.00 90.88 152 SER A C 1
ATOM 1138 O O . SER A 1 152 ? 8.167 2.115 4.348 1.00 90.88 152 SER A O 1
ATOM 1140 N N . GLU A 1 153 ? 7.234 0.464 5.550 1.00 86.56 153 GLU A N 1
ATOM 1141 C CA . GLU A 1 153 ? 8.093 -0.629 5.085 1.00 86.56 153 GLU A CA 1
ATOM 1142 C C . GLU A 1 153 ? 7.238 -1.696 4.390 1.00 86.56 153 GLU A C 1
ATOM 1144 O O . GLU A 1 153 ? 6.168 -2.048 4.876 1.00 86.56 153 GLU A O 1
ATOM 1149 N N . SER A 1 154 ? 7.682 -2.217 3.244 1.00 79.00 154 SER A N 1
ATOM 1150 C CA . SER A 1 154 ? 6.914 -3.202 2.465 1.00 79.00 154 SER A CA 1
ATOM 1151 C C . SER A 1 154 ? 6.892 -4.601 3.094 1.00 79.00 154 SER A C 1
ATOM 1153 O O . SER A 1 154 ? 6.049 -5.422 2.739 1.00 79.00 154 SER A O 1
ATOM 1155 N N . THR A 1 155 ? 7.791 -4.879 4.043 1.00 83.12 155 THR A N 1
ATOM 1156 C CA . THR A 1 155 ? 7.961 -6.197 4.666 1.00 83.12 155 THR A CA 1
ATOM 1157 C C . THR A 1 155 ? 7.900 -6.105 6.185 1.00 83.12 155 THR A C 1
ATOM 1159 O O . THR A 1 155 ? 8.304 -5.112 6.780 1.00 83.12 155 THR A O 1
ATOM 1162 N N . GLY A 1 156 ? 7.405 -7.168 6.827 1.00 85.88 156 GLY A N 1
ATOM 1163 C CA . GLY A 1 156 ? 7.419 -7.282 8.284 1.00 85.88 156 GLY A CA 1
ATOM 1164 C C . GLY A 1 156 ? 6.127 -7.815 8.896 1.00 85.88 156 GLY A C 1
ATOM 1165 O O . GLY A 1 156 ? 5.146 -8.144 8.223 1.00 85.88 156 GLY A O 1
ATOM 1166 N N . ARG A 1 157 ? 6.143 -7.937 10.225 1.00 89.50 157 ARG A N 1
ATOM 1167 C CA . ARG A 1 157 ? 4.978 -8.313 11.029 1.00 89.50 157 ARG A CA 1
ATOM 1168 C C . AR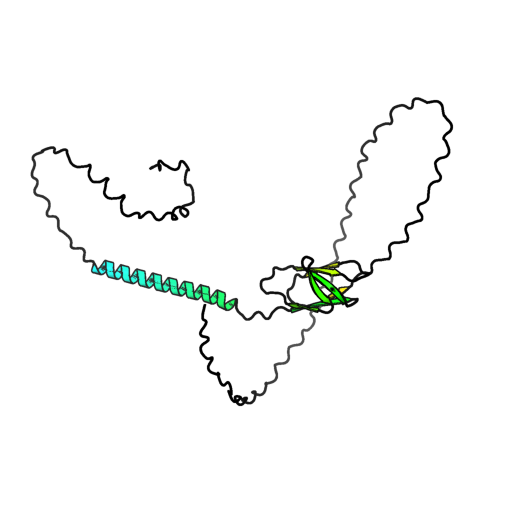G A 1 157 ? 4.582 -7.144 11.916 1.00 89.50 157 ARG A C 1
ATOM 1170 O O . ARG A 1 157 ? 5.308 -6.798 12.845 1.00 89.50 157 ARG A O 1
ATOM 1177 N N . HIS A 1 158 ? 3.397 -6.603 11.674 1.00 90.38 158 HIS A N 1
ATOM 1178 C CA . HIS A 1 158 ? 2.836 -5.489 12.425 1.00 90.38 158 HIS A CA 1
ATOM 1179 C C . HIS A 1 158 ? 1.804 -6.019 13.422 1.00 90.38 158 HIS A C 1
ATOM 1181 O O . HIS A 1 158 ? 0.808 -6.643 13.047 1.00 90.38 158 HIS A O 1
ATOM 1187 N N . ARG A 1 159 ? 2.061 -5.800 14.716 1.00 91.88 159 ARG A N 1
ATOM 1188 C CA . ARG A 1 159 ? 1.132 -6.142 15.799 1.00 91.88 159 ARG A CA 1
ATOM 1189 C C . ARG A 1 159 ? 0.453 -4.871 16.296 1.00 91.88 159 ARG A C 1
ATOM 1191 O O . ARG A 1 159 ? 1.129 -3.996 16.826 1.00 91.88 159 ARG A O 1
ATOM 1198 N N . ILE A 1 160 ? -0.864 -4.801 16.149 1.00 91.81 160 ILE A N 1
ATOM 1199 C CA . ILE A 1 160 ? -1.687 -3.643 16.516 1.00 91.81 160 ILE A CA 1
ATOM 1200 C C . ILE A 1 160 ? -2.519 -4.008 17.751 1.00 91.81 160 ILE A C 1
ATOM 1202 O O . ILE A 1 160 ? -3.124 -5.081 17.806 1.00 91.81 160 ILE A O 1
ATOM 1206 N N . ARG A 1 161 ? -2.532 -3.146 18.769 1.00 91.38 161 ARG A N 1
ATOM 1207 C CA . ARG A 1 161 ? -3.320 -3.350 19.992 1.00 91.38 161 ARG A CA 1
ATOM 1208 C C . ARG A 1 161 ? -4.463 -2.357 20.015 1.00 91.38 161 ARG A C 1
ATOM 1210 O O . ARG A 1 161 ? -4.223 -1.171 20.193 1.00 91.38 161 ARG A O 1
ATOM 1217 N N . LEU A 1 162 ? -5.683 -2.861 19.874 1.00 91.38 162 LEU A N 1
ATOM 1218 C CA . LEU A 1 162 ? -6.854 -2.002 19.821 1.00 91.38 162 LEU A CA 1
ATOM 1219 C C . LEU A 1 162 ? -7.242 -1.556 21.229 1.00 91.38 162 LEU A C 1
ATOM 1221 O O . LEU A 1 162 ? -7.338 -2.365 22.155 1.00 91.38 162 LEU A O 1
ATOM 1225 N N . SER A 1 163 ? -7.493 -0.259 21.380 1.00 90.12 163 SER A N 1
ATOM 1226 C CA . SER A 1 163 ? -8.013 0.303 22.624 1.00 90.12 163 SER A CA 1
ATOM 1227 C C . SER A 1 163 ? -9.527 0.123 22.672 1.00 90.12 163 SER A C 1
ATOM 1229 O O . SER A 1 163 ? -10.238 0.505 21.739 1.00 90.12 163 SER A O 1
ATOM 1231 N N . ALA A 1 164 ? -10.032 -0.484 23.746 1.00 86.75 164 ALA A N 1
ATOM 1232 C CA . ALA A 1 164 ? -11.470 -0.603 23.961 1.00 86.75 164 ALA A CA 1
ATOM 1233 C C . ALA A 1 164 ? -12.092 0.798 24.022 1.00 86.75 164 ALA A C 1
ATOM 1235 O O . ALA A 1 164 ? -11.537 1.690 24.671 1.00 86.75 164 ALA A O 1
ATOM 1236 N N . VAL A 1 165 ? -13.241 0.992 23.366 1.00 88.19 165 VAL A N 1
ATOM 1237 C CA . VAL A 1 165 ? -14.025 2.210 23.594 1.00 88.19 165 VAL A CA 1
ATOM 1238 C C . VAL A 1 165 ? -14.517 2.122 25.027 1.00 88.19 165 VAL A C 1
ATOM 1240 O O . VAL A 1 165 ? -15.272 1.211 25.370 1.00 88.19 165 VAL A O 1
ATOM 1243 N N . ALA A 1 166 ? -14.051 3.032 25.882 1.00 84.12 166 ALA A N 1
ATOM 1244 C CA . ALA A 1 166 ? -14.632 3.169 27.205 1.00 84.12 166 ALA A CA 1
ATOM 1245 C C . ALA A 1 166 ? -16.136 3.428 27.016 1.00 84.12 166 ALA A C 1
ATOM 1247 O O . ALA A 1 166 ? -16.475 4.309 26.222 1.00 84.12 166 ALA A O 1
ATOM 1248 N N . PRO A 1 167 ? -17.028 2.671 27.683 1.00 78.00 167 PRO A N 1
ATOM 1249 C CA . PRO A 1 167 ? -18.450 2.972 27.655 1.00 78.00 167 PRO A CA 1
ATOM 1250 C C . PRO A 1 167 ? -18.617 4.448 27.996 1.00 78.00 167 PRO A C 1
ATOM 1252 O O . PRO A 1 167 ? -18.077 4.901 29.009 1.00 78.00 167 PRO A O 1
ATOM 1255 N N . GLU A 1 168 ? -19.291 5.196 27.125 1.00 80.00 168 GLU A N 1
ATOM 1256 C CA . GLU A 1 168 ? -19.602 6.589 27.412 1.00 80.00 168 GLU A CA 1
ATOM 1257 C C . GLU A 1 168 ? -20.322 6.607 28.768 1.00 80.00 168 GLU A C 1
ATOM 1259 O O . GLU A 1 168 ? -21.224 5.780 28.979 1.00 80.00 168 GLU A O 1
ATOM 1264 N N . PRO A 1 169 ? -19.868 7.423 29.740 1.00 81.88 169 PRO A N 1
ATOM 1265 C CA . PRO A 1 169 ? -20.537 7.482 31.026 1.00 81.88 169 PRO A CA 1
ATOM 1266 C C . PRO A 1 169 ? -22.019 7.770 30.762 1.00 81.88 169 PRO A C 1
ATOM 1268 O O . PRO A 1 169 ? -22.323 8.553 29.856 1.00 81.88 169 PRO A O 1
ATOM 1271 N N . PRO A 1 170 ? -22.941 7.110 31.488 1.00 85.31 170 PRO A N 1
ATOM 1272 C CA . PRO A 1 170 ? -24.363 7.371 31.317 1.00 85.31 170 PRO A CA 1
ATOM 1273 C C . PRO A 1 170 ? -24.575 8.886 31.362 1.00 85.31 170 PRO A C 1
ATOM 1275 O O . PRO A 1 170 ? -23.930 9.528 32.201 1.00 85.31 170 PRO A O 1
ATOM 1278 N N . PRO A 1 171 ? -25.399 9.452 30.455 1.00 83.69 171 PRO A N 1
ATOM 1279 C CA . PRO A 1 171 ? -25.606 10.890 30.399 1.00 83.69 171 PRO A CA 1
ATOM 1280 C C . PRO A 1 171 ? -25.920 11.353 31.813 1.00 83.69 171 PRO A C 1
ATOM 1282 O O . PRO A 1 171 ? -26.830 10.817 32.455 1.00 83.69 171 PRO A O 1
ATOM 1285 N N . GLU A 1 172 ? -25.078 12.250 32.328 1.00 84.44 172 GLU A N 1
ATOM 1286 C CA . GLU A 1 172 ? -25.257 12.801 33.661 1.00 84.44 172 GLU A CA 1
ATOM 1287 C C . GLU A 1 172 ? -26.697 13.319 33.705 1.00 84.44 172 GLU A C 1
ATOM 1289 O O . GLU A 1 172 ? -27.099 13.998 32.754 1.00 84.44 172 GLU A O 1
ATOM 1294 N N . PRO A 1 173 ? -27.516 12.892 34.687 1.00 84.38 173 PRO A N 1
ATOM 1295 C CA . PRO A 1 173 ? -28.936 13.196 34.694 1.00 84.38 173 PRO A CA 1
ATOM 1296 C C . PRO A 1 173 ? -29.067 14.695 34.514 1.00 84.38 173 PRO A C 1
ATOM 1298 O O . PRO A 1 173 ? -28.556 15.450 35.339 1.00 84.38 173 PRO A O 1
ATOM 1301 N N . GLU A 1 174 ? -29.669 15.087 33.391 1.00 77.69 174 GLU A N 1
ATOM 1302 C CA . GLU A 1 174 ? -29.858 16.478 33.021 1.00 77.69 174 GLU A CA 1
ATOM 1303 C C . GLU A 1 174 ? -30.516 17.124 34.237 1.00 77.69 174 GLU A C 1
ATOM 1305 O O . GLU A 1 174 ? -31.647 16.781 34.597 1.00 77.69 174 GLU A O 1
ATOM 1310 N N . VAL A 1 175 ? -29.749 17.932 34.978 1.00 79.25 175 VAL A N 1
ATOM 1311 C CA . VAL A 1 175 ? -30.270 18.630 36.144 1.00 79.25 175 VAL A CA 1
ATOM 1312 C C . VAL A 1 175 ? -31.237 19.620 35.540 1.00 79.25 175 VAL A C 1
ATOM 1314 O O . VAL A 1 175 ? -30.834 20.673 35.055 1.00 79.25 175 VAL A O 1
ATOM 1317 N N . ILE A 1 176 ? -32.507 19.220 35.486 1.00 74.38 176 ILE A N 1
ATOM 1318 C CA . ILE A 1 176 ? -33.619 20.094 35.166 1.00 74.38 176 ILE A CA 1
ATOM 1319 C C . ILE A 1 176 ? -33.558 21.150 36.259 1.00 74.38 176 ILE A C 1
ATOM 1321 O O . ILE A 1 176 ? -34.051 20.933 37.370 1.00 74.38 176 ILE A O 1
ATOM 1325 N N . GLU A 1 177 ? -32.862 22.252 35.978 1.00 76.00 177 GLU A N 1
ATOM 1326 C CA . GLU A 1 177 ? -32.920 23.417 36.833 1.00 76.00 177 GLU A CA 1
ATOM 1327 C C . GLU A 1 177 ? -34.409 23.738 36.967 1.00 76.00 177 GLU A C 1
ATOM 1329 O O . GLU A 1 177 ? -35.111 23.856 35.952 1.00 76.00 177 GLU A O 1
ATOM 1334 N N . PRO A 1 178 ? -34.938 23.771 38.201 1.00 79.00 178 PRO A N 1
ATOM 1335 C CA . PRO A 1 178 ? -36.325 24.126 38.399 1.00 79.00 178 PRO A CA 1
ATOM 1336 C C . PRO A 1 178 ? -36.558 25.470 37.703 1.00 79.00 178 PRO A C 1
ATOM 1338 O O . PRO A 1 178 ? -35.685 26.342 37.777 1.00 79.00 178 PRO A O 1
ATOM 1341 N N . PRO A 1 179 ? -37.698 25.639 37.007 1.00 78.56 179 PRO A N 1
ATOM 1342 C CA . PRO A 1 179 ? -37.992 26.881 36.312 1.00 78.56 179 PRO A CA 1
ATOM 1343 C C . PRO A 1 179 ? -37.754 28.046 37.280 1.00 78.56 179 PRO A C 1
ATOM 1345 O O . PRO A 1 179 ? -38.202 27.960 38.432 1.00 78.56 179 PRO A O 1
ATOM 1348 N N . PRO A 1 180 ? -37.013 29.089 36.861 1.00 75.25 180 PRO A N 1
ATOM 1349 C CA . PRO A 1 180 ? -36.662 30.190 37.742 1.00 75.25 180 PRO A CA 1
ATOM 1350 C C . PRO A 1 180 ? -37.940 30.724 38.387 1.00 75.25 180 PRO A C 1
ATOM 1352 O O . PRO A 1 180 ? -38.943 30.961 37.707 1.00 75.25 180 PRO A O 1
ATOM 1355 N N . ALA A 1 181 ? -37.923 30.841 39.717 1.00 78.44 181 ALA A N 1
ATOM 1356 C CA . ALA A 1 181 ? -39.036 31.409 40.461 1.00 78.44 181 ALA A CA 1
ATOM 1357 C C . ALA A 1 181 ? -39.401 32.774 39.848 1.00 78.44 181 ALA A C 1
ATOM 1359 O O . ALA A 1 181 ? -38.488 33.511 39.468 1.00 78.44 181 ALA A O 1
ATOM 1360 N N . PRO A 1 182 ? -40.697 33.124 39.732 1.00 69.62 182 PRO A N 1
ATOM 1361 C CA . PRO A 1 182 ? -41.103 34.401 39.159 1.00 69.62 182 PRO A CA 1
ATOM 1362 C C . PRO A 1 182 ? -40.417 35.534 39.925 1.00 69.62 182 PRO A C 1
ATOM 1364 O O . PRO A 1 182 ? -40.660 35.725 41.119 1.00 69.62 182 PRO A O 1
ATOM 1367 N N . GLU A 1 183 ? -39.517 36.244 39.242 1.00 68.56 183 GLU A N 1
ATOM 1368 C CA . GLU A 1 183 ? -38.773 37.349 39.830 1.00 68.56 183 GLU A CA 1
ATOM 1369 C C . GLU A 1 183 ? -39.761 38.423 40.317 1.00 68.56 183 GLU A C 1
ATOM 1371 O O . GLU A 1 183 ? -40.668 38.818 39.573 1.00 68.56 183 GLU A O 1
ATOM 1376 N N . PRO A 1 184 ? -39.631 38.916 41.561 1.00 65.75 184 PRO A N 1
ATOM 1377 C CA . PRO A 1 184 ? -40.410 40.054 42.013 1.00 65.75 184 PRO A CA 1
ATOM 1378 C C . PRO A 1 184 ? -40.076 41.271 41.144 1.00 65.75 184 PRO A C 1
ATOM 1380 O O . PRO A 1 184 ? -38.912 41.648 40.997 1.00 65.75 184 PRO A O 1
ATOM 1383 N N . LEU A 1 185 ? -41.122 41.887 40.583 1.00 58.69 185 LEU A N 1
ATOM 1384 C CA . LEU A 1 185 ? -41.058 43.121 39.799 1.00 58.69 185 LEU A CA 1
ATOM 1385 C C . LEU A 1 185 ? -40.332 44.204 40.605 1.00 58.69 185 LEU A C 1
ATOM 1387 O O . LEU A 1 185 ? -40.914 44.874 41.459 1.00 58.69 185 LEU A O 1
ATOM 1391 N N . THR A 1 186 ? -39.038 44.355 40.344 1.00 61.16 186 THR A N 1
ATOM 1392 C CA . THR A 1 186 ? -38.206 45.376 40.971 1.00 61.16 186 THR A CA 1
ATOM 1393 C C . THR A 1 186 ? -38.261 46.615 40.072 1.00 61.16 186 THR A C 1
ATOM 1395 O O . THR A 1 186 ? -38.091 46.478 38.857 1.00 61.16 186 THR A O 1
ATOM 1398 N N . PRO A 1 187 ? -38.542 47.821 40.600 1.00 56.66 187 PRO A N 1
ATOM 1399 C CA . PRO A 1 187 ? -38.604 49.031 39.788 1.00 56.66 187 PRO A CA 1
ATOM 1400 C C . PRO A 1 187 ? -37.268 49.267 39.078 1.00 56.66 187 PRO A C 1
ATOM 1402 O O . PRO A 1 187 ? -36.203 49.180 39.688 1.00 56.66 187 PRO A O 1
ATOM 1405 N N . ALA A 1 188 ? -37.355 49.548 37.777 1.00 57.84 188 ALA A N 1
ATOM 1406 C CA . ALA A 1 188 ? -36.229 49.734 36.876 1.00 57.84 188 ALA A CA 1
ATOM 1407 C C . ALA A 1 188 ? -35.259 50.806 37.398 1.00 57.84 188 ALA A C 1
ATOM 1409 O O . ALA A 1 188 ? -35.494 52.008 37.268 1.00 57.84 188 ALA A O 1
ATOM 1410 N N . VAL A 1 189 ? -34.144 50.360 37.972 1.00 56.34 189 VAL A N 1
ATOM 1411 C CA . VAL A 1 189 ? -32.987 51.212 38.232 1.00 56.34 189 VAL A CA 1
ATOM 1412 C C . VAL A 1 189 ? -32.156 51.231 36.957 1.00 56.34 189 VAL A C 1
ATOM 1414 O O . VAL A 1 189 ? -31.604 50.210 36.548 1.00 56.34 189 VAL A O 1
ATOM 1417 N N . LEU A 1 190 ? -32.087 52.407 36.328 1.00 53.44 190 LEU A N 1
ATOM 1418 C CA . LEU A 1 190 ? -31.186 52.722 35.220 1.00 53.44 190 LEU A CA 1
ATOM 1419 C C . LEU A 1 190 ? -29.747 52.405 35.638 1.00 53.44 190 LEU A C 1
ATOM 1421 O O . LEU A 1 190 ? -29.090 53.195 36.316 1.00 53.44 190 LEU A O 1
ATOM 1425 N N . THR A 1 191 ? -29.268 51.223 35.265 1.00 56.31 191 THR A N 1
ATOM 1426 C CA . THR A 1 191 ? -27.876 50.838 35.475 1.00 56.31 191 THR A CA 1
ATOM 1427 C C . THR A 1 191 ? -27.035 51.453 34.354 1.00 56.31 191 THR A C 1
ATOM 1429 O O . THR A 1 191 ? -27.414 51.358 33.184 1.00 56.31 191 THR A O 1
ATOM 1432 N N . PRO A 1 192 ? -25.916 52.123 34.679 1.00 69.56 192 PRO A N 1
ATOM 1433 C CA . PRO A 1 192 ? -25.028 52.707 33.683 1.00 69.56 192 PRO A CA 1
ATOM 1434 C C . PRO A 1 192 ? -24.418 51.627 32.770 1.00 69.56 192 PRO A C 1
ATOM 1436 O O . PRO A 1 192 ? -24.329 50.460 33.165 1.00 69.56 192 PRO A O 1
ATOM 1439 N N . PRO A 1 193 ? -23.986 52.002 31.551 1.00 64.69 193 PRO A N 1
ATOM 1440 C CA . PRO A 1 193 ? -23.473 51.065 30.560 1.00 64.69 193 PRO A CA 1
ATOM 1441 C C . PRO A 1 193 ? -22.297 50.257 31.116 1.00 64.69 193 PRO A C 1
ATOM 1443 O O . PRO A 1 193 ? -21.314 50.801 31.623 1.00 64.69 193 PRO A O 1
ATOM 1446 N N . LYS A 1 194 ? -22.433 48.932 31.011 1.00 65.81 194 LYS A N 1
ATOM 1447 C CA . LYS A 1 194 ? -21.434 47.933 31.390 1.00 65.81 194 LYS A CA 1
ATOM 1448 C C . LYS A 1 194 ? -20.109 48.243 30.671 1.00 65.81 194 LYS A C 1
ATOM 1450 O O . LYS A 1 194 ? -20.113 48.291 29.441 1.00 65.81 194 LYS A O 1
ATOM 1455 N N . PRO A 1 195 ? -18.990 48.450 31.391 1.00 64.62 195 PRO A N 1
ATOM 1456 C CA . PRO A 1 195 ? -17.700 48.689 30.762 1.00 64.62 195 PRO A CA 1
ATOM 1457 C C . PRO A 1 195 ? -17.297 47.486 29.911 1.00 64.62 195 PRO A C 1
ATOM 1459 O O . PRO A 1 195 ? -17.349 46.342 30.370 1.00 64.62 195 PRO A O 1
ATOM 1462 N N . GLU A 1 196 ? -16.892 47.763 28.677 1.00 69.44 196 GLU A N 1
ATOM 1463 C CA . GLU A 1 196 ? -16.357 46.781 27.743 1.00 69.44 196 GLU A CA 1
ATOM 1464 C C . GLU A 1 196 ? -15.150 46.058 28.374 1.00 69.44 196 GLU A C 1
ATOM 1466 O O . GLU A 1 196 ? -14.231 46.718 28.882 1.00 69.44 196 GLU A O 1
ATOM 1471 N N . PRO A 1 197 ? -15.135 44.713 28.398 1.00 66.00 197 PRO A N 1
ATOM 1472 C CA . PRO A 1 197 ? -14.023 43.968 28.962 1.00 66.00 197 PRO A CA 1
ATOM 1473 C C . PRO A 1 197 ? -12.770 44.220 28.122 1.00 66.00 197 PRO A C 1
ATOM 1475 O O . PRO A 1 197 ? -12.702 43.876 26.943 1.00 66.00 197 PRO A O 1
ATOM 1478 N N . ARG A 1 198 ? -11.757 44.831 28.745 1.00 70.56 198 ARG A N 1
ATOM 1479 C CA . ARG A 1 198 ? -10.443 44.998 28.122 1.00 70.56 198 ARG A CA 1
ATOM 1480 C C . ARG A 1 198 ? -9.844 43.618 27.821 1.00 70.56 198 ARG A C 1
ATOM 1482 O O . ARG A 1 198 ? -9.966 42.720 28.658 1.00 70.56 198 ARG A O 1
ATOM 1489 N N . PRO A 1 199 ? -9.166 43.447 26.674 1.00 69.31 199 PRO A N 1
ATOM 1490 C CA . PRO A 1 199 ? -8.519 42.194 26.319 1.00 69.31 199 PRO A CA 1
ATOM 1491 C C . PRO A 1 199 ? -7.490 41.822 27.388 1.00 69.31 199 PRO A C 1
ATOM 1493 O O . PRO A 1 199 ? -6.499 42.522 27.602 1.00 69.31 199 PRO A O 1
ATOM 1496 N N . VAL A 1 200 ? -7.749 40.715 28.081 1.00 72.31 200 VAL A N 1
ATOM 1497 C CA . VAL A 1 200 ? -6.801 40.110 29.014 1.00 72.31 200 VAL A CA 1
ATOM 1498 C C . VAL A 1 200 ? -5.661 39.549 28.174 1.00 72.31 200 VAL A C 1
ATOM 1500 O O . VAL A 1 200 ? -5.797 38.509 27.530 1.00 72.31 200 VAL A O 1
ATOM 1503 N N . VAL A 1 201 ? -4.539 40.265 28.153 1.00 67.62 201 VAL A N 1
ATOM 1504 C CA . VAL A 1 201 ? -3.286 39.786 27.570 1.00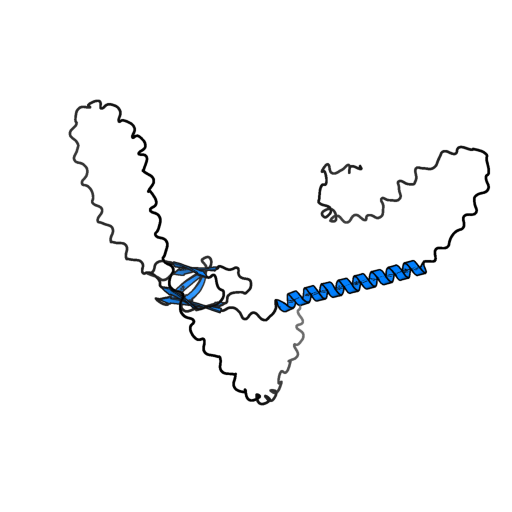 67.62 201 VAL A CA 1
ATOM 1505 C C . VAL A 1 201 ? -2.861 38.561 28.375 1.00 67.62 201 VAL A C 1
ATOM 1507 O O . VAL A 1 201 ? -2.370 38.679 29.498 1.00 67.62 201 VAL A O 1
ATOM 1510 N N . ARG A 1 202 ? -3.112 37.368 27.828 1.00 69.44 202 ARG A N 1
ATOM 1511 C CA . ARG A 1 202 ? -2.625 36.112 28.402 1.00 69.44 202 ARG A CA 1
ATOM 1512 C C . ARG A 1 202 ? -1.094 36.172 28.408 1.00 69.44 202 ARG A C 1
ATOM 1514 O O . ARG A 1 202 ? -0.517 36.350 27.336 1.00 69.44 202 ARG A O 1
ATOM 1521 N N . PRO A 1 203 ? -0.423 36.027 29.563 1.00 66.81 203 PRO A N 1
ATOM 1522 C CA . PRO A 1 203 ? 1.025 35.917 29.580 1.00 66.81 203 PRO A CA 1
ATOM 1523 C C . PRO A 1 203 ? 1.430 34.678 28.781 1.00 66.81 203 PRO A C 1
ATOM 1525 O O . PRO A 1 203 ? 0.958 33.569 29.046 1.00 66.81 203 PRO A O 1
ATOM 1528 N N . THR A 1 204 ? 2.275 34.881 27.773 1.00 68.56 204 THR A N 1
ATOM 1529 C CA . THR A 1 204 ? 2.867 33.808 26.979 1.00 68.56 204 THR A CA 1
ATOM 1530 C C . THR A 1 204 ? 3.584 32.852 27.935 1.00 68.56 204 THR A C 1
ATOM 1532 O O . THR A 1 204 ? 4.422 33.313 28.716 1.00 68.56 204 THR A O 1
ATOM 1535 N N . PRO A 1 205 ? 3.272 31.545 27.926 1.00 69.25 205 PRO A N 1
ATOM 1536 C CA . PRO A 1 205 ? 3.967 30.582 28.763 1.00 69.25 205 PRO A CA 1
ATOM 1537 C C . PRO A 1 205 ? 5.462 30.649 28.459 1.00 69.25 205 PRO A C 1
ATOM 1539 O O . PRO A 1 205 ? 5.886 30.396 27.331 1.00 69.25 205 PRO A O 1
ATOM 1542 N N . ILE A 1 206 ? 6.261 31.016 29.461 1.00 68.44 206 ILE A N 1
ATOM 1543 C CA . ILE A 1 206 ? 7.717 30.932 29.377 1.00 68.44 206 ILE A CA 1
ATOM 1544 C C . ILE A 1 206 ? 8.030 29.444 29.243 1.00 68.44 206 ILE A C 1
ATOM 1546 O O . ILE A 1 206 ? 7.881 28.685 30.203 1.00 68.44 206 ILE A O 1
ATOM 1550 N N . GLN A 1 207 ? 8.397 29.014 28.036 1.00 58.56 207 GLN A N 1
ATOM 1551 C CA . GLN A 1 207 ? 8.815 27.641 27.801 1.00 58.56 207 GLN A CA 1
ATOM 1552 C C . GLN A 1 207 ? 10.057 27.382 28.649 1.00 58.56 207 GLN A C 1
ATOM 1554 O O . GLN A 1 207 ? 11.118 27.968 28.433 1.00 58.56 207 GLN A O 1
ATOM 1559 N N . ARG A 1 208 ? 9.904 26.528 29.662 1.00 70.81 208 ARG A N 1
ATOM 1560 C CA . ARG A 1 208 ? 11.033 26.035 30.443 1.00 70.81 208 ARG A CA 1
ATOM 1561 C C . ARG A 1 208 ? 11.915 25.241 29.475 1.00 70.81 208 ARG A C 1
ATOM 1563 O O . ARG A 1 208 ? 11.383 24.338 28.830 1.00 70.81 208 ARG A O 1
ATOM 1570 N N . PRO A 1 209 ? 13.215 25.554 29.345 1.00 67.50 209 PRO A N 1
ATOM 1571 C CA . PRO A 1 209 ? 14.103 24.774 28.498 1.00 67.50 209 PRO A CA 1
ATOM 1572 C C . PRO A 1 209 ? 14.055 23.317 28.953 1.00 67.50 209 PRO A C 1
ATOM 1574 O O . PRO A 1 209 ? 14.300 23.007 30.122 1.00 67.50 209 PRO A O 1
ATOM 1577 N N . THR A 1 210 ? 13.660 22.439 28.035 1.00 75.75 210 THR A N 1
ATOM 1578 C CA . THR A 1 210 ? 13.627 20.999 28.262 1.00 75.75 210 THR A CA 1
ATOM 1579 C C . THR A 1 210 ? 15.043 20.557 28.640 1.00 75.75 210 THR A C 1
ATOM 1581 O O . THR A 1 210 ? 15.988 20.927 27.935 1.00 75.75 210 THR A O 1
ATOM 1584 N N . PRO A 1 211 ? 15.235 19.832 29.756 1.00 73.00 211 PRO A N 1
ATOM 1585 C CA . PRO A 1 211 ? 16.555 19.367 30.155 1.00 73.00 211 PRO A CA 1
ATOM 1586 C C . PRO A 1 211 ? 17.170 18.556 29.015 1.00 73.00 211 PRO A C 1
ATOM 1588 O O . PRO A 1 211 ? 16.536 17.659 28.459 1.00 73.00 211 PRO A O 1
ATOM 1591 N N . ARG A 1 212 ? 18.397 18.925 28.638 1.00 77.12 212 ARG A N 1
ATOM 1592 C CA . ARG A 1 212 ? 19.169 18.230 27.610 1.00 77.12 212 ARG A CA 1
ATOM 1593 C C . ARG A 1 212 ? 19.323 16.771 28.058 1.00 77.12 212 ARG A C 1
ATOM 1595 O O . ARG A 1 212 ? 19.843 16.569 29.154 1.00 77.12 212 ARG A O 1
ATOM 1602 N N . PRO A 1 213 ? 18.871 15.781 27.270 1.00 72.31 213 PRO A N 1
ATOM 1603 C CA . PRO A 1 213 ? 19.031 14.384 27.643 1.00 72.31 213 PRO A CA 1
ATOM 1604 C C . PRO A 1 213 ? 20.519 14.085 27.830 1.00 72.31 213 PRO A C 1
ATOM 1606 O O . PRO A 1 213 ? 21.344 14.438 26.979 1.00 72.31 213 PRO A O 1
ATOM 1609 N N . GLU A 1 214 ? 20.856 13.497 28.978 1.00 79.62 214 GLU A N 1
ATOM 1610 C CA . GLU A 1 214 ? 22.208 13.027 29.251 1.00 79.62 214 GLU A CA 1
ATOM 1611 C C . GLU A 1 214 ? 22.614 11.994 28.190 1.00 79.62 214 GLU A C 1
ATOM 1613 O O . GLU A 1 214 ? 21.767 11.219 27.730 1.00 79.62 214 GLU A O 1
ATOM 1618 N N . PRO A 1 215 ? 23.889 11.974 27.764 1.00 78.88 215 PRO A N 1
ATOM 1619 C CA . PRO A 1 215 ? 24.377 10.978 26.825 1.00 78.88 215 PRO A CA 1
ATOM 1620 C C . PRO A 1 215 ? 24.163 9.580 27.409 1.00 78.88 215 PRO A C 1
ATOM 1622 O O . PRO A 1 215 ? 24.831 9.186 28.364 1.00 78.88 215 PRO A O 1
ATOM 1625 N N . VAL A 1 216 ? 23.222 8.829 26.838 1.00 81.38 216 VAL A N 1
ATOM 1626 C CA . VAL A 1 216 ? 23.036 7.419 27.178 1.00 81.38 216 VAL A CA 1
ATOM 1627 C C . VAL A 1 216 ? 24.322 6.692 26.800 1.00 81.38 216 VAL A C 1
ATOM 1629 O O . VAL A 1 216 ? 24.818 6.839 25.679 1.00 81.38 216 VAL A O 1
ATOM 1632 N N . ALA A 1 217 ? 24.885 5.955 27.759 1.00 79.81 217 ALA A N 1
ATOM 1633 C CA . ALA A 1 217 ? 26.097 5.175 27.566 1.00 79.81 217 ALA A CA 1
ATOM 1634 C C . ALA A 1 217 ? 25.972 4.314 26.303 1.00 79.81 217 ALA A C 1
ATOM 1636 O O . ALA A 1 217 ? 24.958 3.649 26.080 1.00 79.81 217 ALA A O 1
ATOM 1637 N N . ARG A 1 218 ? 27.005 4.366 25.458 1.00 80.56 218 ARG A N 1
ATOM 1638 C CA . ARG A 1 218 ? 27.070 3.589 24.223 1.00 80.56 218 ARG A CA 1
ATOM 1639 C C . ARG A 1 218 ? 26.926 2.104 24.586 1.00 80.56 218 ARG A C 1
ATOM 1641 O O . ARG A 1 218 ? 27.744 1.635 25.377 1.00 80.56 218 ARG A O 1
ATOM 1648 N N . PRO A 1 219 ? 25.929 1.377 24.052 1.00 76.62 219 PRO A N 1
ATOM 1649 C CA . PRO A 1 219 ? 25.803 -0.047 24.324 1.00 76.62 219 PRO A CA 1
ATOM 1650 C C . PRO A 1 219 ? 27.074 -0.767 23.865 1.00 76.62 219 PRO A C 1
ATOM 1652 O O . PRO A 1 219 ? 27.620 -0.461 22.798 1.00 76.62 219 PRO A O 1
ATOM 1655 N N . GLU A 1 220 ? 27.566 -1.675 24.706 1.00 84.69 220 GLU A N 1
ATOM 1656 C CA . GLU A 1 220 ? 28.722 -2.506 24.385 1.00 84.69 220 GLU A CA 1
ATOM 1657 C C . GLU A 1 220 ? 28.441 -3.320 23.110 1.00 84.69 220 GLU A C 1
ATOM 1659 O O . GLU A 1 220 ? 27.300 -3.745 22.892 1.00 84.69 220 GLU A O 1
ATOM 1664 N N . PRO A 1 221 ? 29.443 -3.519 22.234 1.00 82.81 221 PRO A N 1
ATOM 1665 C CA . PRO A 1 221 ? 29.284 -4.340 21.043 1.00 82.81 221 PRO A CA 1
ATOM 1666 C C . PRO A 1 221 ? 28.844 -5.752 21.435 1.00 82.81 221 PRO A C 1
ATOM 1668 O O . PRO A 1 221 ? 29.586 -6.484 22.083 1.00 82.81 221 PRO A O 1
ATOM 1671 N N . VAL A 1 222 ? 27.634 -6.137 21.035 1.00 82.50 222 VAL A N 1
ATOM 1672 C CA . VAL A 1 222 ? 27.181 -7.524 21.142 1.00 82.50 222 VAL A CA 1
ATOM 1673 C C . VAL A 1 222 ? 27.996 -8.339 20.143 1.00 82.50 222 VAL A C 1
ATOM 1675 O O . VAL A 1 222 ? 27.986 -8.033 18.949 1.00 82.50 222 VAL A O 1
ATOM 1678 N N . GLU A 1 223 ? 28.720 -9.351 20.623 1.00 81.44 223 GLU A N 1
ATOM 1679 C CA . GLU A 1 223 ? 29.416 -10.305 19.760 1.00 81.44 223 GLU A CA 1
ATOM 1680 C C . GLU A 1 223 ? 28.394 -10.984 18.843 1.00 81.44 223 GLU A C 1
ATOM 1682 O O . GLU A 1 223 ? 27.548 -11.766 19.279 1.00 81.44 223 GLU A O 1
ATOM 1687 N N . VAL A 1 224 ? 28.440 -10.641 17.556 1.00 80.75 224 VAL A N 1
ATOM 1688 C CA . VAL A 1 224 ? 27.618 -11.294 16.542 1.00 80.75 224 VAL A CA 1
ATOM 1689 C C . VAL A 1 224 ? 28.198 -12.694 16.332 1.00 80.75 224 VAL A C 1
ATOM 1691 O O . VAL A 1 224 ? 29.379 -12.800 15.990 1.00 80.75 224 VAL A O 1
ATOM 1694 N N . PRO A 1 225 ? 27.415 -13.770 16.525 1.00 77.94 225 PRO A N 1
ATOM 1695 C CA . PRO A 1 225 ? 27.900 -15.121 16.294 1.00 77.94 225 PRO A CA 1
ATOM 1696 C C . PRO A 1 225 ? 28.322 -15.266 14.830 1.00 77.94 225 PRO A C 1
ATOM 1698 O O . PRO A 1 225 ? 27.538 -15.015 13.913 1.00 77.94 225 PRO A O 1
ATOM 1701 N N . THR A 1 226 ? 29.576 -15.663 14.618 1.00 85.50 226 THR A N 1
ATOM 1702 C CA . THR A 1 226 ? 30.114 -15.984 13.296 1.00 85.50 226 THR A CA 1
ATOM 1703 C C . THR A 1 226 ? 29.232 -17.056 12.649 1.00 85.50 226 THR A C 1
ATOM 1705 O O . THR A 1 226 ? 29.062 -18.122 13.247 1.00 85.50 226 THR A O 1
ATOM 1708 N N . PRO A 1 227 ? 28.658 -16.813 11.457 1.00 78.00 227 PRO A N 1
ATOM 1709 C CA . PRO A 1 227 ? 27.810 -17.796 10.797 1.00 78.00 227 PRO A CA 1
ATOM 1710 C C . PRO A 1 227 ? 28.613 -19.063 10.485 1.00 78.00 227 PRO A C 1
ATOM 1712 O O . PRO A 1 227 ? 29.692 -18.997 9.891 1.00 78.00 227 PRO A O 1
ATOM 1715 N N . GLU A 1 228 ? 28.085 -20.221 10.892 1.00 84.31 228 GLU A N 1
ATOM 1716 C CA . GLU A 1 228 ? 28.648 -21.516 10.509 1.00 84.31 228 GLU A CA 1
ATOM 1717 C C . GLU A 1 228 ? 28.631 -21.661 8.977 1.00 84.31 228 GLU A C 1
ATOM 1719 O O . GLU A 1 228 ? 27.638 -21.308 8.329 1.00 84.31 228 GLU A O 1
ATOM 1724 N N . PRO A 1 229 ? 29.704 -22.197 8.373 1.00 86.94 229 PRO A N 1
ATOM 1725 C CA . PRO A 1 229 ? 29.739 -22.451 6.943 1.00 86.94 229 PRO A CA 1
ATOM 1726 C C . PRO A 1 229 ? 28.627 -23.437 6.540 1.00 86.94 229 PRO A C 1
ATOM 1728 O O . PRO A 1 229 ? 28.380 -24.421 7.247 1.00 86.94 229 PRO A O 1
ATOM 1731 N N . PRO A 1 230 ? 27.952 -23.208 5.398 1.00 78.75 230 PRO A N 1
ATOM 1732 C CA . PRO A 1 230 ? 26.872 -24.071 4.944 1.00 78.75 230 PRO A CA 1
ATOM 1733 C C . PRO A 1 230 ? 27.388 -25.494 4.720 1.00 78.75 230 PRO A C 1
ATOM 1735 O O . PRO A 1 230 ? 28.417 -25.716 4.077 1.00 78.75 230 PRO A O 1
ATOM 1738 N N . ARG A 1 231 ? 26.658 -26.476 5.259 1.00 84.94 231 ARG A N 1
ATOM 1739 C CA . ARG A 1 231 ? 26.979 -27.892 5.059 1.00 84.94 231 ARG A CA 1
ATOM 1740 C C . ARG A 1 231 ? 26.847 -28.239 3.570 1.00 84.94 231 ARG A C 1
ATOM 1742 O O . ARG A 1 231 ? 25.910 -27.761 2.929 1.00 84.94 231 ARG A O 1
ATOM 1749 N N . PRO A 1 232 ? 27.725 -29.097 3.023 1.00 82.69 232 PRO A N 1
ATOM 1750 C CA . PRO A 1 232 ? 27.616 -29.561 1.646 1.00 82.69 232 PRO A CA 1
ATOM 1751 C C . PRO A 1 232 ? 26.252 -30.217 1.411 1.00 82.69 232 PRO A C 1
ATOM 1753 O O . PRO A 1 232 ? 25.933 -31.245 2.013 1.00 82.69 232 PRO A O 1
ATOM 1756 N N . VAL A 1 233 ? 25.438 -29.619 0.544 1.00 78.69 233 VAL A N 1
ATOM 1757 C CA . VAL A 1 233 ? 24.174 -30.215 0.110 1.00 78.69 233 VAL A CA 1
ATOM 1758 C C . VAL A 1 233 ? 24.512 -31.323 -0.884 1.00 78.69 233 VAL A C 1
ATOM 1760 O O . VAL A 1 233 ? 25.212 -31.086 -1.869 1.00 78.69 233 VAL A O 1
ATOM 1763 N N . LYS A 1 234 ? 24.055 -32.551 -0.610 1.00 80.44 234 LYS A N 1
ATOM 1764 C CA . LYS A 1 234 ? 24.183 -33.663 -1.560 1.00 80.44 234 LYS A CA 1
ATOM 1765 C C . LYS A 1 234 ? 23.488 -33.279 -2.876 1.00 80.44 234 LYS A C 1
ATOM 1767 O O . LYS A 1 234 ? 22.359 -32.792 -2.813 1.00 80.44 234 LYS A O 1
ATOM 1772 N N . PRO A 1 235 ? 24.116 -33.512 -4.041 1.00 80.19 235 PRO A N 1
ATOM 1773 C CA . PRO A 1 235 ? 23.467 -33.324 -5.333 1.00 80.19 235 PRO A CA 1
ATOM 1774 C C . PRO A 1 235 ? 22.140 -34.085 -5.376 1.00 80.19 235 PRO A C 1
ATOM 1776 O O . PRO A 1 235 ? 22.096 -35.263 -5.020 1.00 80.19 235 PRO A O 1
ATOM 1779 N N . ALA A 1 236 ? 21.068 -33.399 -5.770 1.00 73.94 236 ALA A N 1
ATOM 1780 C CA . ALA A 1 236 ? 19.766 -34.022 -5.955 1.00 73.94 236 ALA A CA 1
ATOM 1781 C C . ALA A 1 236 ? 19.861 -35.096 -7.049 1.00 73.94 236 ALA A C 1
ATOM 1783 O O . ALA A 1 236 ? 20.466 -34.867 -8.100 1.00 73.94 236 ALA A O 1
ATOM 1784 N N . GLU A 1 237 ? 19.281 -36.270 -6.790 1.00 77.94 237 GLU A N 1
ATOM 1785 C CA . GLU A 1 237 ? 19.168 -37.325 -7.793 1.00 77.94 237 GLU A CA 1
ATOM 1786 C C . GLU A 1 237 ? 18.377 -36.821 -9.012 1.00 77.94 237 GLU A C 1
ATOM 1788 O O . GLU A 1 237 ? 17.383 -36.106 -8.853 1.00 77.94 237 GLU A O 1
ATOM 1793 N N . PRO A 1 238 ? 18.800 -37.180 -10.237 1.00 76.25 238 PRO A N 1
ATOM 1794 C CA . PRO A 1 238 ? 18.116 -36.780 -11.456 1.00 76.25 238 PRO A CA 1
ATOM 1795 C C . PRO A 1 238 ? 16.689 -37.339 -11.478 1.00 76.25 238 PRO A C 1
ATOM 1797 O O . PRO A 1 238 ? 16.467 -38.549 -11.548 1.00 76.25 238 PRO A O 1
ATOM 1800 N N . VAL A 1 239 ? 15.715 -36.432 -11.431 1.00 72.31 239 VAL A N 1
ATOM 1801 C CA . VAL A 1 239 ? 14.293 -36.752 -11.558 1.00 72.31 239 VAL A CA 1
ATOM 1802 C C . VAL A 1 239 ? 14.039 -37.258 -12.977 1.00 72.31 239 VAL A C 1
ATOM 1804 O O . VAL A 1 239 ? 14.297 -36.559 -13.958 1.00 72.31 239 VAL A O 1
ATOM 1807 N N . LYS A 1 240 ? 13.548 -38.497 -13.088 1.00 68.75 240 LYS A N 1
ATOM 1808 C CA . LYS A 1 240 ? 13.106 -39.089 -14.356 1.00 68.75 240 LYS A CA 1
ATOM 1809 C C . LYS A 1 240 ? 12.008 -38.207 -14.973 1.00 68.75 240 LYS A C 1
ATOM 1811 O O . LYS A 1 240 ? 11.053 -37.889 -14.264 1.00 68.75 240 LYS A O 1
ATOM 1816 N N . PRO A 1 241 ? 12.100 -37.836 -16.262 1.00 65.19 241 PRO A N 1
ATOM 1817 C CA . PRO A 1 241 ? 11.048 -37.075 -16.923 1.00 65.19 241 PRO A CA 1
ATOM 1818 C C . PRO A 1 241 ? 9.741 -37.874 -16.915 1.00 65.19 241 PRO A C 1
ATOM 1820 O O . PRO A 1 241 ? 9.722 -39.060 -17.254 1.00 65.19 241 PRO A O 1
ATOM 1823 N N . ALA A 1 242 ? 8.662 -37.220 -16.485 1.00 69.19 242 ALA A N 1
ATOM 1824 C CA . ALA A 1 242 ? 7.319 -37.774 -16.543 1.00 69.19 242 ALA A CA 1
ATOM 1825 C C . ALA A 1 242 ? 6.887 -37.946 -18.015 1.00 69.19 242 ALA A C 1
ATOM 1827 O O . ALA A 1 242 ? 7.211 -37.087 -18.842 1.00 69.19 242 ALA A O 1
ATOM 1828 N N . PRO A 1 243 ? 6.182 -39.039 -18.361 1.00 67.38 243 PRO A N 1
ATOM 1829 C CA . PRO A 1 243 ? 5.668 -39.250 -19.709 1.00 67.38 243 PRO A CA 1
ATOM 1830 C C . PRO A 1 243 ? 4.704 -38.120 -20.081 1.00 67.38 243 PRO A C 1
ATOM 1832 O O . PRO A 1 243 ? 3.785 -37.784 -19.337 1.00 67.38 243 PRO A O 1
ATOM 1835 N N . SER A 1 244 ? 4.976 -37.489 -21.220 1.00 59.31 244 SER A N 1
ATOM 1836 C CA . SER A 1 244 ? 4.172 -36.408 -21.781 1.00 59.31 244 SER A CA 1
ATOM 1837 C C . SER A 1 244 ? 2.986 -36.997 -22.546 1.00 59.31 244 SER A C 1
ATOM 1839 O O . SER A 1 244 ? 3.013 -37.060 -23.770 1.00 59.31 244 SER A O 1
ATOM 1841 N N . ASP A 1 245 ? 1.958 -37.432 -21.822 1.00 56.03 245 ASP A N 1
ATOM 1842 C CA . ASP A 1 245 ? 0.655 -37.783 -22.394 1.00 56.03 245 ASP A CA 1
ATOM 1843 C C . ASP A 1 245 ? -0.230 -36.526 -22.412 1.00 56.03 245 ASP A C 1
ATOM 1845 O O . ASP A 1 245 ? -1.102 -36.336 -21.566 1.00 56.03 245 ASP A O 1
ATOM 1849 N N . LEU A 1 246 ? 0.035 -35.611 -23.347 1.00 56.91 246 LEU A N 1
ATOM 1850 C CA . LEU A 1 246 ? -0.902 -34.539 -23.695 1.00 56.91 246 LEU A CA 1
ATOM 1851 C C . LEU A 1 246 ? -1.258 -34.677 -25.171 1.00 56.91 246 LEU A C 1
ATOM 1853 O O . LEU A 1 246 ? -0.601 -34.141 -26.062 1.00 56.91 246 LEU A O 1
ATOM 1857 N N . ASP A 1 247 ? -2.305 -35.466 -25.378 1.00 60.50 247 ASP A N 1
ATOM 1858 C CA . ASP A 1 247 ? -3.029 -35.646 -26.625 1.00 60.50 247 ASP A CA 1
ATOM 1859 C C . ASP A 1 247 ? -3.782 -34.338 -26.926 1.00 60.50 247 ASP A C 1
ATOM 1861 O O . ASP A 1 247 ? -4.790 -34.010 -26.293 1.00 60.50 247 ASP A O 1
ATOM 1865 N N . PHE A 1 248 ? -3.240 -33.520 -27.831 1.00 53.38 248 PHE A N 1
ATOM 1866 C CA . PHE A 1 248 ? -3.919 -32.321 -28.318 1.00 53.38 248 PHE A CA 1
ATOM 1867 C C . PHE A 1 248 ? -5.004 -32.752 -29.301 1.00 53.38 248 PHE A C 1
ATOM 1869 O O . PHE A 1 248 ? -4.786 -32.817 -30.512 1.00 53.38 248 PHE A O 1
ATOM 1876 N N . GLY A 1 249 ? -6.178 -33.054 -28.744 1.00 57.69 249 GLY A N 1
ATOM 1877 C CA . GLY A 1 249 ? -7.403 -33.281 -29.494 1.00 57.69 249 GLY A CA 1
ATOM 1878 C C . GLY A 1 249 ? -7.633 -32.162 -30.508 1.00 57.69 249 GLY A C 1
ATOM 1879 O O . GLY A 1 249 ? -7.663 -30.978 -30.170 1.00 57.69 249 GLY A O 1
ATOM 1880 N N . THR A 1 250 ? -7.758 -32.574 -31.764 1.00 53.69 250 THR A N 1
ATOM 1881 C CA . THR A 1 250 ? -8.113 -31.758 -32.921 1.00 53.69 250 THR A CA 1
ATOM 1882 C C . THR A 1 250 ? -9.404 -30.998 -32.623 1.00 53.69 250 THR A C 1
ATOM 1884 O O . THR A 1 250 ? -10.450 -31.604 -32.410 1.00 53.69 250 THR A O 1
ATOM 1887 N N . ILE A 1 251 ? -9.325 -29.669 -32.558 1.00 56.88 251 ILE A N 1
ATOM 1888 C CA . ILE A 1 251 ? -10.507 -28.820 -32.426 1.00 56.88 251 ILE A CA 1
ATOM 1889 C C . ILE A 1 251 ? -11.115 -28.723 -33.822 1.00 56.88 251 ILE A C 1
ATOM 1891 O O . ILE A 1 251 ? -10.573 -28.041 -34.692 1.00 56.88 251 ILE A O 1
ATOM 1895 N N . ASP A 1 252 ? -12.197 -29.468 -34.028 1.00 56.59 252 ASP A N 1
ATOM 1896 C CA . ASP A 1 252 ? -13.027 -29.388 -35.221 1.00 56.59 252 ASP A CA 1
ATOM 1897 C C . ASP A 1 252 ? -13.604 -27.975 -35.386 1.00 56.59 252 ASP A C 1
ATOM 1899 O O . ASP A 1 252 ? -14.174 -27.367 -34.479 1.00 56.59 252 ASP A O 1
ATOM 1903 N N . GLU A 1 253 ? -13.406 -27.496 -36.605 1.00 55.88 253 GLU A N 1
ATOM 1904 C CA . GLU A 1 253 ? -14.016 -26.393 -37.331 1.00 55.88 253 GLU A CA 1
ATOM 1905 C C . GLU A 1 253 ? -15.426 -25.994 -36.837 1.00 55.88 253 GLU A C 1
ATOM 1907 O O . GLU A 1 253 ? -16.445 -26.554 -37.248 1.00 55.88 253 GLU A O 1
ATOM 1912 N N . ILE A 1 254 ? -15.503 -24.961 -35.987 1.00 55.03 254 ILE A N 1
ATOM 1913 C CA . ILE A 1 254 ? -16.760 -24.247 -35.725 1.00 55.03 254 ILE A CA 1
ATOM 1914 C C . ILE A 1 254 ? -17.046 -23.370 -36.942 1.00 55.03 254 ILE A C 1
ATOM 1916 O O . ILE A 1 254 ? -16.493 -22.287 -37.127 1.00 55.03 254 ILE A O 1
ATOM 1920 N N . LYS A 1 255 ? -17.911 -23.897 -37.801 1.00 60.31 255 LYS A N 1
ATOM 1921 C CA . LYS A 1 255 ? -18.539 -23.199 -38.914 1.00 60.31 255 LYS A CA 1
ATOM 1922 C C . LYS A 1 255 ? -19.749 -22.442 -38.375 1.00 60.31 255 LYS A C 1
ATOM 1924 O O . LYS A 1 255 ? -20.834 -23.012 -38.287 1.00 60.31 255 LYS A O 1
ATOM 1929 N N . ASP A 1 256 ? -19.560 -21.180 -38.006 1.00 55.09 256 ASP A N 1
ATOM 1930 C CA . ASP A 1 256 ? -20.674 -20.277 -37.713 1.00 55.09 256 ASP A CA 1
ATOM 1931 C C . ASP A 1 256 ? -21.428 -19.929 -39.006 1.00 55.09 256 ASP A C 1
ATOM 1933 O O . ASP A 1 256 ? -20.820 -19.495 -39.991 1.00 55.09 256 ASP A O 1
ATOM 1937 N N . PRO A 1 257 ? -22.760 -20.074 -39.034 1.00 64.88 257 PRO A N 1
ATOM 1938 C CA . PRO A 1 257 ? -23.616 -19.250 -39.861 1.00 64.88 257 PRO A CA 1
ATOM 1939 C C . PRO A 1 257 ? -24.118 -18.085 -39.001 1.00 64.88 257 PRO A C 1
ATOM 1941 O O . PRO A 1 257 ? -24.735 -18.352 -37.981 1.00 64.88 257 PRO A O 1
ATOM 1944 N N . PHE A 1 258 ? -23.850 -16.835 -39.383 1.00 49.31 258 PHE A N 1
ATOM 1945 C CA . PHE A 1 258 ? -24.770 -15.680 -39.357 1.00 49.31 258 PHE A CA 1
ATOM 1946 C C . PHE A 1 258 ? -24.014 -14.390 -39.688 1.00 49.31 258 PHE A C 1
ATOM 1948 O O . PHE A 1 258 ? -22.976 -14.116 -39.049 1.00 49.31 258 PHE A O 1
#

Secondary structure (DSSP, 8-state):
----TT-----SS--SS---S---SSSSSSSSSTT-----------PPPP--------SHHHHHHHHHHHHHHHHHHHHHHHHHHHHHHTT-S----EEEEEEEESS-PEEEETTEEEEESSEEEEE-TTSPSSEEEEEE-TTB--EEEEE-SSSEEEEEEPPB-PPPPPPP----PPPPP---------PPPPPPPP---PPPP--PPPPPPP-PPPPP---PPPPPPPP-PPPPP-PPPPP---------------

pLDDT: mean 74.01, std 17.88, range [36.78, 98.12]

Sequence (258 aa):
MKQCPQCETRYEDHVDTCIADGTDLDTITDQTLAMATSTAVSGPHRQPPPAVVVRRANPLPWVLVGMLLFALLMFVGVVLLGLTTARVASSAATRLPDTFSIVTEPPGARVLEHGSIVCTTPCALEHPADAPLPREFRVELAGFAPETYTISESTGRHRIRLSAVAPEPPPEPEVIEPPPAPEPLTPAVLTPPKPEPRPVVRPTPIQRPTPRPEPVARPEPVEVPTPEPPRPVKPAEPVKPAPSDLDFGTIDEIKDPF